Protein AF-A0A367K7J4-F1 (afdb_monomer_lite)

Structure (mmCIF, N/CA/C/O backbone):
data_AF-A0A367K7J4-F1
#
_entry.id   AF-A0A367K7J4-F1
#
loop_
_atom_site.group_PDB
_atom_site.id
_atom_site.type_symbol
_atom_site.label_atom_id
_atom_site.label_alt_id
_atom_site.label_comp_id
_atom_site.label_asym_id
_atom_site.label_entity_id
_atom_site.label_seq_id
_atom_site.pdbx_PDB_ins_code
_atom_site.Cartn_x
_atom_site.Cartn_y
_atom_site.Cartn_z
_atom_site.occupancy
_atom_site.B_iso_or_equiv
_atom_site.auth_seq_id
_atom_site.auth_comp_id
_atom_site.auth_asym_id
_atom_site.auth_atom_id
_atom_site.pdbx_PDB_model_num
ATOM 1 N N . MET A 1 1 ? 49.118 4.908 -62.119 1.00 36.94 1 MET A N 1
ATOM 2 C CA . MET A 1 1 ? 48.070 5.943 -62.230 1.00 36.94 1 MET A CA 1
ATOM 3 C C . MET A 1 1 ? 46.790 5.350 -61.683 1.00 36.94 1 MET A C 1
ATOM 5 O O . MET A 1 1 ? 46.306 4.351 -62.199 1.00 36.94 1 MET A O 1
ATOM 9 N N . SER A 1 2 ? 46.380 5.865 -60.534 1.00 34.12 2 SER A N 1
ATOM 10 C CA . SER A 1 2 ? 45.460 5.242 -59.591 1.00 34.12 2 SER A CA 1
ATOM 11 C C . SER A 1 2 ? 44.011 5.461 -60.018 1.00 34.12 2 SER A C 1
ATOM 13 O O . SER A 1 2 ? 43.521 6.583 -59.959 1.00 34.12 2 SER A O 1
ATOM 15 N N . ASN A 1 3 ? 43.322 4.391 -60.408 1.00 37.59 3 ASN A N 1
ATOM 16 C CA . ASN A 1 3 ? 41.864 4.362 -60.500 1.00 37.59 3 ASN A CA 1
ATOM 17 C C . ASN A 1 3 ? 41.322 3.863 -59.152 1.00 37.59 3 ASN A C 1
ATOM 19 O O . ASN A 1 3 ? 41.033 2.681 -58.980 1.00 37.59 3 ASN A O 1
ATOM 23 N N . LEU A 1 4 ? 41.251 4.758 -58.164 1.00 38.03 4 LEU A N 1
ATOM 24 C CA . LEU A 1 4 ? 40.477 4.520 -56.948 1.00 38.03 4 LEU A CA 1
ATOM 25 C C . LEU A 1 4 ? 39.071 5.042 -57.210 1.00 38.03 4 LEU A C 1
ATOM 27 O O . LEU A 1 4 ? 38.807 6.242 -57.172 1.00 38.03 4 LEU A O 1
ATOM 31 N N . GLY A 1 5 ? 38.194 4.102 -57.555 1.00 34.53 5 GLY A N 1
ATOM 32 C CA . GLY A 1 5 ? 36.774 4.346 -57.701 1.00 34.53 5 GLY A CA 1
ATOM 33 C C . GLY A 1 5 ? 36.205 4.961 -56.428 1.00 34.53 5 GLY A C 1
ATOM 34 O O . GLY A 1 5 ? 36.432 4.475 -55.321 1.00 34.53 5 GLY A O 1
ATOM 35 N N . PHE A 1 6 ? 35.439 6.027 -56.624 1.00 38.62 6 PHE A N 1
ATOM 36 C CA . PHE A 1 6 ? 34.494 6.556 -55.657 1.00 38.62 6 PHE A CA 1
ATOM 37 C C . PHE A 1 6 ? 33.610 5.416 -55.126 1.00 38.62 6 PHE A C 1
ATOM 39 O O . PHE A 1 6 ? 32.667 4.977 -55.791 1.00 38.62 6 PHE A O 1
ATOM 46 N N . LEU A 1 7 ? 33.893 4.936 -53.914 1.00 32.97 7 LEU A N 1
ATOM 47 C CA . LEU A 1 7 ? 32.965 4.104 -53.157 1.00 32.97 7 LEU A CA 1
ATOM 48 C C . LEU A 1 7 ? 31.845 4.996 -52.615 1.00 32.97 7 LEU A C 1
ATOM 50 O O . LEU A 1 7 ? 31.913 5.564 -51.533 1.00 32.97 7 LEU A O 1
ATOM 54 N N . LYS A 1 8 ? 30.845 5.161 -53.482 1.00 34.66 8 LYS A N 1
ATOM 55 C CA . LYS A 1 8 ? 29.407 5.057 -53.221 1.00 34.66 8 LYS A CA 1
ATOM 56 C C . LYS A 1 8 ? 28.940 5.159 -51.754 1.00 34.66 8 LYS A C 1
ATOM 58 O O . LYS A 1 8 ? 29.098 4.233 -50.972 1.00 34.66 8 LYS A O 1
ATOM 63 N N . PHE A 1 9 ? 28.182 6.237 -51.539 1.00 31.59 9 PHE A N 1
ATOM 64 C CA . PHE A 1 9 ? 27.058 6.426 -50.618 1.00 31.59 9 PHE A CA 1
ATOM 65 C C . PHE A 1 9 ? 27.326 6.265 -49.119 1.00 31.59 9 PHE A C 1
ATOM 67 O O . PHE A 1 9 ? 27.249 5.180 -48.552 1.00 31.59 9 PHE A O 1
ATOM 74 N N . CYS A 1 10 ? 27.422 7.418 -48.453 1.00 34.41 10 CYS A N 1
ATOM 75 C CA . CYS A 1 10 ? 26.857 7.615 -47.125 1.00 34.41 10 CYS A CA 1
ATOM 76 C C . CYS A 1 10 ? 25.374 7.204 -47.163 1.00 34.41 10 CYS A C 1
ATOM 78 O O . CYS A 1 10 ? 24.501 8.027 -47.436 1.00 34.41 10 CYS A O 1
ATOM 80 N N . THR A 1 11 ? 25.061 5.926 -46.945 1.00 41.03 11 THR A N 1
ATOM 81 C CA . THR A 1 11 ? 23.695 5.541 -46.598 1.00 41.03 11 THR A CA 1
ATOM 82 C C . THR A 1 11 ? 23.430 6.148 -45.235 1.00 41.03 11 THR A C 1
ATOM 84 O O . THR A 1 11 ? 23.960 5.667 -44.233 1.00 41.03 11 THR A O 1
ATOM 87 N N . THR A 1 12 ? 22.659 7.233 -45.196 1.00 51.12 12 THR A N 1
ATOM 88 C CA . THR A 1 12 ? 22.079 7.738 -43.954 1.00 51.12 12 THR A CA 1
ATOM 89 C C . THR A 1 12 ? 21.446 6.546 -43.233 1.00 51.12 12 THR A C 1
ATOM 91 O O . THR A 1 12 ? 20.571 5.908 -43.831 1.00 51.12 12 THR A O 1
ATOM 94 N N . PRO A 1 13 ? 21.902 6.170 -42.024 1.00 53.78 13 PRO A N 1
ATOM 95 C CA . PRO A 1 13 ? 21.276 5.107 -41.247 1.00 53.78 13 PRO A CA 1
ATOM 96 C C . PRO A 1 13 ? 19.755 5.265 -41.267 1.00 53.78 13 PRO A C 1
ATOM 98 O O . PRO A 1 13 ? 19.215 6.340 -41.009 1.00 53.78 13 PRO A O 1
ATOM 101 N N . ASN A 1 14 ? 19.062 4.204 -41.677 1.00 60.03 14 ASN A N 1
ATOM 102 C CA . ASN A 1 14 ? 17.621 4.236 -41.873 1.00 60.03 14 ASN A CA 1
ATOM 103 C C . ASN A 1 14 ? 16.917 4.122 -40.512 1.00 60.03 14 ASN A C 1
ATOM 105 O O . ASN A 1 14 ? 16.396 3.069 -40.153 1.00 60.03 14 ASN A O 1
ATOM 109 N N . TYR A 1 15 ? 16.918 5.222 -39.755 1.00 60.88 15 TYR A N 1
ATOM 110 C CA . TYR A 1 15 ? 16.337 5.341 -38.413 1.00 60.88 15 TYR A CA 1
ATOM 111 C C . TYR A 1 15 ? 14.806 5.156 -38.367 1.00 60.88 15 TYR A C 1
ATOM 113 O O . TYR A 1 15 ? 14.205 5.241 -37.299 1.00 60.88 15 TYR A O 1
ATOM 121 N N . SER A 1 16 ? 14.159 4.917 -39.513 1.00 59.56 16 SER A N 1
ATOM 122 C CA . SER A 1 16 ? 12.702 4.804 -39.642 1.00 59.56 16 SER A CA 1
ATOM 123 C C . SER A 1 16 ? 12.108 3.491 -39.121 1.00 59.56 16 SER A C 1
ATOM 125 O O . SER A 1 16 ? 10.883 3.392 -39.041 1.00 59.56 16 SER A O 1
ATOM 127 N N . LYS A 1 17 ? 12.937 2.495 -38.774 1.00 64.44 17 LYS A N 1
ATOM 128 C CA . LYS A 1 17 ? 12.455 1.176 -38.330 1.00 64.44 17 LYS A CA 1
ATOM 129 C C . LYS A 1 17 ? 11.981 1.179 -36.876 1.00 64.44 17 LYS A C 1
ATOM 131 O O . LYS A 1 17 ? 10.868 0.749 -36.603 1.00 64.44 17 LYS A O 1
ATOM 136 N N . HIS A 1 18 ? 12.753 1.758 -35.957 1.00 72.00 18 HIS A N 1
ATOM 137 C CA . HIS A 1 18 ? 12.340 1.826 -34.555 1.00 72.00 18 HIS A CA 1
ATOM 138 C C . HIS A 1 18 ? 11.236 2.880 -34.363 1.00 72.00 18 HIS A C 1
ATOM 140 O O . HIS A 1 18 ? 11.439 4.055 -34.658 1.00 72.00 18 HIS A O 1
ATOM 146 N N . SER A 1 19 ? 10.087 2.501 -33.792 1.00 69.94 19 SER A N 1
ATOM 147 C CA . SER A 1 19 ? 8.917 3.387 -33.613 1.00 69.94 19 SER A CA 1
ATOM 148 C C . SER A 1 19 ? 9.219 4.665 -32.813 1.00 69.94 19 SER A C 1
ATOM 150 O O . SER A 1 19 ? 8.922 5.770 -33.270 1.00 69.94 19 SER A O 1
ATOM 152 N N . PHE A 1 20 ? 9.881 4.520 -31.659 1.00 75.31 20 PHE A N 1
ATOM 153 C CA . PHE A 1 20 ? 10.394 5.635 -30.853 1.00 75.31 20 PHE A CA 1
ATOM 154 C C . PHE A 1 20 ? 11.327 6.557 -31.656 1.00 75.31 20 PHE A C 1
ATOM 156 O O . PHE A 1 20 ? 11.058 7.753 -31.754 1.00 75.31 20 PHE A O 1
ATOM 163 N N . LEU A 1 21 ? 12.384 6.018 -32.285 1.00 73.25 21 LEU A N 1
ATOM 164 C CA . LEU A 1 21 ? 13.334 6.835 -33.054 1.00 73.25 21 LEU A CA 1
ATOM 165 C C . LEU A 1 21 ? 12.664 7.501 -34.257 1.00 73.25 21 LEU A C 1
ATOM 167 O O . LEU A 1 21 ? 12.906 8.676 -34.495 1.00 73.25 21 LEU A O 1
ATOM 171 N N . LYS A 1 22 ? 11.756 6.817 -34.956 1.00 73.12 22 LYS A N 1
ATOM 172 C CA . LYS A 1 22 ? 10.949 7.386 -36.041 1.00 73.12 22 LYS A CA 1
ATOM 173 C C . LYS A 1 22 ? 10.135 8.590 -35.566 1.00 73.12 22 LYS A C 1
ATOM 175 O O . LYS A 1 22 ? 10.146 9.618 -36.236 1.00 73.12 22 LYS A O 1
ATOM 180 N N . SER A 1 23 ? 9.464 8.482 -34.414 1.00 68.94 23 SER A N 1
ATOM 181 C CA . SER A 1 23 ? 8.683 9.585 -33.840 1.00 68.94 23 SER A CA 1
ATOM 182 C C . SER A 1 23 ? 9.548 10.766 -33.394 1.00 68.94 23 SER A C 1
ATOM 184 O O . SER A 1 23 ? 9.047 11.893 -33.368 1.00 68.94 23 SER A O 1
ATOM 186 N N . VAL A 1 24 ? 10.792 10.521 -32.980 1.00 67.50 24 VAL A N 1
ATOM 187 C CA . VAL A 1 24 ? 11.742 11.578 -32.612 1.00 67.50 24 VAL A CA 1
ATOM 188 C C . VAL A 1 24 ? 12.294 12.235 -33.880 1.00 67.50 24 VAL A C 1
ATOM 190 O O . VAL A 1 24 ? 12.199 13.447 -34.031 1.00 67.50 24 VAL A O 1
ATOM 193 N N . VAL A 1 25 ? 12.777 11.436 -34.835 1.00 65.06 25 VAL A N 1
ATOM 194 C CA . VAL A 1 25 ? 13.371 11.873 -36.110 1.00 65.06 25 VAL A CA 1
ATOM 195 C C . VAL A 1 25 ? 12.383 12.666 -36.965 1.00 65.06 25 VAL A C 1
ATOM 197 O O . VAL A 1 25 ? 12.771 13.681 -37.531 1.00 65.06 25 VAL A O 1
ATOM 200 N N . SER A 1 26 ? 11.103 12.278 -37.025 1.00 61.12 26 SER A N 1
ATOM 201 C CA . SER A 1 26 ? 10.086 13.003 -37.806 1.00 61.12 26 SER A CA 1
ATOM 202 C C . SER A 1 26 ? 9.812 14.425 -37.308 1.00 61.12 26 SER A C 1
ATOM 204 O O . SER A 1 26 ? 9.167 15.201 -38.007 1.00 61.12 26 SER A O 1
ATOM 206 N N . LYS A 1 27 ? 10.231 14.747 -36.081 1.00 60.44 27 LYS A N 1
ATOM 207 C CA . LYS A 1 27 ? 10.043 16.059 -35.454 1.00 60.44 27 LYS A CA 1
ATOM 208 C C . LYS A 1 27 ? 11.315 16.914 -35.491 1.00 60.44 27 LYS A C 1
ATOM 210 O O . LYS A 1 27 ? 11.251 18.086 -35.139 1.00 60.44 27 LYS A O 1
ATOM 215 N N . VAL A 1 28 ? 12.442 16.354 -35.943 1.00 54.56 28 VAL A N 1
ATOM 216 C CA . VAL A 1 28 ? 13.686 17.096 -36.171 1.00 54.56 28 VAL A CA 1
ATOM 217 C C . VAL A 1 28 ? 13.676 17.622 -37.614 1.00 54.56 28 VAL A C 1
ATOM 219 O O . VAL A 1 28 ? 13.610 16.817 -38.546 1.00 54.56 28 VAL A O 1
ATOM 222 N N . PRO A 1 29 ? 13.738 18.947 -37.842 1.00 46.75 29 PRO A N 1
ATOM 223 C CA . PRO A 1 29 ? 13.836 19.492 -39.188 1.00 46.75 29 PRO A CA 1
ATOM 224 C C . PRO A 1 29 ? 15.231 19.189 -39.750 1.00 46.75 29 PRO A C 1
ATOM 226 O O . PRO A 1 29 ? 16.221 19.762 -39.307 1.00 46.75 29 PRO A O 1
ATOM 229 N N . PHE A 1 30 ? 15.334 18.265 -40.708 1.00 46.47 30 PHE A N 1
ATOM 230 C CA . PHE A 1 30 ? 16.584 18.024 -41.432 1.00 46.47 30 PHE A CA 1
ATOM 231 C C . PHE A 1 30 ? 16.759 19.078 -42.531 1.00 46.47 30 PHE A C 1
ATOM 233 O O . PHE A 1 30 ? 16.062 19.036 -43.544 1.00 46.47 30 PHE A O 1
ATOM 240 N N . ALA A 1 31 ? 17.726 19.979 -42.358 1.00 38.81 31 ALA A N 1
ATOM 241 C CA . ALA A 1 31 ? 18.327 20.732 -43.451 1.00 38.81 31 ALA A CA 1
ATOM 242 C C . ALA A 1 31 ? 19.845 20.847 -43.221 1.00 38.81 31 ALA A C 1
ATOM 244 O O . ALA A 1 31 ? 20.283 21.388 -42.215 1.00 38.81 31 ALA A O 1
ATOM 245 N N . ASP A 1 32 ? 20.592 20.334 -44.198 1.00 42.78 32 ASP A N 1
ATOM 246 C CA . ASP A 1 32 ? 22.046 20.390 -44.404 1.00 42.78 32 ASP A CA 1
ATOM 247 C C . ASP A 1 32 ? 22.979 19.389 -43.688 1.00 42.78 32 ASP A C 1
ATOM 249 O O . ASP A 1 32 ? 22.709 18.827 -42.626 1.00 42.78 32 ASP A O 1
ATOM 253 N N . ALA A 1 33 ? 24.090 19.127 -44.383 1.00 41.97 33 ALA A N 1
ATOM 254 C CA . ALA A 1 33 ? 25.130 18.166 -44.040 1.00 41.97 33 ALA A CA 1
ATOM 255 C C . ALA A 1 33 ? 26.178 18.715 -43.049 1.00 41.97 33 ALA A C 1
ATOM 257 O O . ALA A 1 33 ? 26.989 17.932 -42.555 1.00 41.97 33 ALA A O 1
ATOM 258 N N . ASP A 1 34 ? 26.126 20.006 -42.702 1.00 45.88 34 ASP A N 1
ATOM 259 C CA . ASP A 1 34 ? 27.031 20.653 -41.741 1.00 45.88 34 ASP A CA 1
ATOM 260 C C . ASP A 1 34 ? 26.503 20.555 -40.292 1.00 45.88 34 ASP A C 1
ATOM 262 O O . ASP A 1 34 ? 27.218 20.793 -39.316 1.00 45.88 34 ASP A O 1
ATOM 266 N N . SER A 1 35 ? 25.262 20.093 -40.117 1.00 50.31 35 SER A N 1
ATOM 267 C CA . SER A 1 35 ? 24.549 20.062 -38.833 1.00 50.31 35 SER A CA 1
ATOM 268 C C . SER A 1 35 ? 24.845 18.853 -37.917 1.00 50.31 35 SER A C 1
ATOM 270 O O . SER A 1 35 ? 24.242 18.722 -36.844 1.00 50.31 35 SER A O 1
ATOM 272 N N . GLN A 1 36 ? 25.813 17.983 -38.251 1.00 49.28 36 GLN A N 1
ATOM 273 C CA . GLN A 1 36 ? 26.213 16.846 -37.390 1.00 49.28 36 GLN A CA 1
ATOM 274 C C . GLN A 1 36 ? 26.737 17.267 -36.001 1.00 49.28 36 GLN A C 1
ATOM 276 O O . GLN A 1 36 ? 26.818 16.434 -35.098 1.00 49.28 36 GLN A O 1
ATOM 281 N N . GLN A 1 37 ? 27.029 18.550 -35.780 1.00 50.16 37 GLN A N 1
ATOM 282 C CA . GLN A 1 37 ? 27.492 19.045 -34.485 1.00 50.16 37 GLN A CA 1
ATOM 283 C C . GLN A 1 37 ? 26.346 19.341 -33.488 1.00 50.16 37 GLN A C 1
ATOM 285 O O . GLN A 1 37 ? 26.595 19.350 -32.283 1.00 50.16 37 GLN A O 1
ATOM 290 N N . ASN A 1 38 ? 25.093 19.541 -33.938 1.00 53.50 38 ASN A N 1
ATOM 291 C CA . ASN A 1 38 ? 24.012 20.079 -33.083 1.00 53.50 38 ASN A CA 1
ATOM 292 C C . ASN A 1 38 ? 22.752 19.194 -32.955 1.00 53.50 38 ASN A C 1
ATOM 294 O O . ASN A 1 38 ? 21.780 19.571 -32.297 1.00 53.50 38 ASN A O 1
ATOM 298 N N . TRP A 1 39 ? 22.768 17.982 -33.520 1.00 51.25 39 TRP A N 1
ATOM 299 C CA . TRP A 1 39 ? 21.632 17.052 -33.438 1.00 51.25 39 TRP A CA 1
ATOM 300 C C . TRP A 1 39 ? 21.282 16.657 -31.996 1.00 51.25 39 TRP A C 1
ATOM 302 O O . TRP A 1 39 ? 20.119 16.410 -31.702 1.00 51.25 39 TRP A O 1
ATOM 312 N N . LYS A 1 40 ? 22.264 16.646 -31.080 1.00 49.94 40 LYS A N 1
ATOM 313 C CA . LYS A 1 40 ? 22.063 16.340 -29.652 1.00 49.94 40 LYS A CA 1
ATOM 314 C C . LYS A 1 40 ? 21.199 17.382 -28.940 1.00 49.94 40 LYS A C 1
ATOM 316 O O . LYS A 1 40 ? 20.364 17.008 -28.120 1.00 49.94 40 LYS A O 1
ATOM 321 N N . SER A 1 41 ? 21.395 18.665 -29.245 1.00 55.69 41 SER A N 1
ATOM 322 C CA . SER A 1 41 ? 20.599 19.762 -28.679 1.00 55.69 41 SER A CA 1
ATOM 323 C C . SER A 1 41 ? 19.187 19.741 -29.261 1.00 55.69 41 SER A C 1
ATOM 325 O O . SER A 1 41 ? 18.219 19.757 -28.511 1.00 55.69 41 SER A O 1
ATOM 327 N N . ALA A 1 42 ? 19.071 19.555 -30.582 1.00 52.91 42 ALA A N 1
ATOM 328 C CA . ALA A 1 42 ? 17.783 19.428 -31.258 1.00 52.91 42 ALA A CA 1
ATOM 329 C C . ALA A 1 42 ? 16.966 18.225 -30.749 1.00 52.91 42 ALA A C 1
ATOM 331 O O . ALA A 1 42 ? 15.770 18.355 -30.504 1.00 52.91 42 ALA A O 1
ATOM 332 N N . LEU A 1 43 ? 17.594 17.064 -30.515 1.00 54.81 43 LEU A N 1
ATOM 333 C CA . LEU A 1 43 ? 16.914 15.888 -29.958 1.00 54.81 43 LEU A CA 1
ATOM 334 C C . LEU A 1 43 ? 16.364 16.149 -28.551 1.00 54.81 43 LEU A C 1
ATOM 336 O O . LEU A 1 43 ? 15.277 15.683 -28.214 1.00 54.81 43 LEU A O 1
ATOM 340 N N . LYS A 1 44 ? 17.118 16.894 -27.736 1.00 56.28 44 LYS A N 1
ATOM 341 C CA . LYS A 1 44 ? 16.763 17.211 -26.351 1.00 56.28 44 LYS A CA 1
ATOM 342 C C . LYS A 1 44 ? 15.515 18.097 -26.265 1.00 56.28 44 LYS A C 1
ATOM 344 O O . LYS A 1 44 ? 14.702 17.877 -25.374 1.00 56.28 44 LYS A O 1
ATOM 349 N N . ASP A 1 45 ? 15.334 18.998 -27.230 1.00 57.50 45 ASP A N 1
ATOM 350 C CA . ASP A 1 45 ? 14.159 19.877 -27.337 1.00 57.50 45 ASP A CA 1
ATOM 351 C C . ASP A 1 45 ? 12.956 19.198 -28.031 1.00 57.50 45 ASP A C 1
ATOM 353 O O . ASP A 1 45 ? 11.827 19.680 -27.952 1.00 57.50 45 ASP A O 1
ATOM 357 N N . THR A 1 46 ? 13.171 18.048 -28.683 1.00 58.41 46 THR A N 1
ATOM 358 C CA . THR A 1 46 ? 12.171 17.369 -29.531 1.00 58.41 46 THR A CA 1
ATOM 359 C C . THR A 1 46 ? 11.454 16.197 -28.841 1.00 58.41 46 THR A C 1
ATOM 361 O O . THR A 1 46 ? 10.367 15.785 -29.268 1.00 58.41 46 THR A O 1
ATOM 364 N N . ILE A 1 47 ? 12.022 15.634 -27.767 1.00 62.81 47 ILE A N 1
ATOM 365 C CA . ILE A 1 47 ? 11.391 14.528 -27.031 1.00 62.81 47 ILE A CA 1
ATOM 366 C C . ILE A 1 47 ? 10.227 15.068 -26.209 1.00 62.81 47 ILE A C 1
ATOM 368 O O . ILE A 1 47 ? 10.363 15.492 -25.063 1.00 62.81 47 ILE A O 1
ATOM 372 N N . VAL A 1 48 ? 9.044 15.013 -26.809 1.00 68.12 48 VAL A N 1
ATOM 373 C CA . VAL A 1 48 ? 7.807 15.319 -26.101 1.00 68.12 48 VAL A CA 1
ATOM 374 C C . VAL A 1 48 ? 7.427 14.155 -25.174 1.00 68.12 48 VAL A C 1
ATOM 376 O O . VAL A 1 48 ? 7.575 12.987 -25.563 1.00 68.12 48 VAL A O 1
ATOM 379 N N . PRO A 1 49 ? 6.872 14.440 -23.982 1.00 69.12 49 PRO A N 1
ATOM 380 C CA . PRO A 1 49 ? 6.413 13.433 -23.018 1.00 69.12 49 PRO A CA 1
ATOM 381 C C . PRO A 1 49 ? 5.490 12.346 -23.596 1.00 69.12 49 PRO A C 1
ATOM 383 O O . PRO A 1 49 ? 5.459 11.220 -23.099 1.00 69.12 49 PRO A O 1
ATOM 386 N N . SER A 1 50 ? 4.754 12.666 -24.663 1.00 75.75 50 SER A N 1
ATOM 387 C CA . SER A 1 50 ? 3.793 11.793 -25.348 1.00 75.75 50 SER A CA 1
ATOM 388 C C . SER A 1 50 ? 4.405 10.848 -26.392 1.00 75.75 50 SER A C 1
ATOM 390 O O . SER A 1 50 ? 3.672 10.177 -27.115 1.00 75.75 50 SER A O 1
ATOM 392 N N . THR A 1 51 ? 5.733 10.775 -26.506 1.00 83.50 51 THR A N 1
ATOM 393 C CA . THR A 1 51 ? 6.386 9.860 -27.455 1.00 83.50 51 THR A CA 1
ATOM 394 C C . THR A 1 51 ? 6.173 8.405 -27.033 1.00 83.50 51 THR A C 1
ATOM 396 O O . THR A 1 51 ? 6.477 8.043 -25.898 1.00 83.50 51 THR A O 1
ATOM 399 N N . VAL A 1 52 ? 5.671 7.567 -27.944 1.00 87.44 52 VAL A N 1
ATOM 400 C CA . VAL A 1 52 ? 5.419 6.139 -27.695 1.00 87.44 52 VAL A CA 1
ATOM 401 C C . VAL A 1 52 ? 6.724 5.337 -27.741 1.00 87.44 52 VAL A C 1
ATOM 403 O O . VAL A 1 52 ? 7.567 5.550 -28.613 1.00 87.44 52 VAL A O 1
ATOM 406 N N . VAL A 1 53 ? 6.872 4.395 -26.811 1.00 89.75 53 VAL A N 1
ATOM 407 C CA . VAL A 1 53 ? 7.999 3.464 -26.685 1.00 89.75 53 VAL A CA 1
ATOM 408 C C . VAL A 1 53 ? 7.468 2.031 -26.643 1.00 89.75 53 VAL A C 1
ATOM 410 O O . VAL A 1 53 ? 6.520 1.732 -25.914 1.00 89.75 53 VAL A O 1
ATOM 413 N N . GLN A 1 54 ? 8.100 1.148 -27.417 1.00 92.44 54 GLN A N 1
ATOM 414 C CA . GLN A 1 54 ? 7.808 -0.285 -27.482 1.00 92.44 54 GLN A CA 1
ATOM 415 C C . GLN A 1 54 ? 8.922 -1.078 -26.785 1.00 92.44 54 GLN A C 1
ATOM 417 O O . GLN A 1 54 ? 10.104 -0.864 -27.061 1.00 92.44 54 GLN A O 1
ATOM 422 N N . LEU A 1 55 ? 8.541 -1.969 -25.869 1.00 95.06 55 LEU A N 1
ATOM 423 C CA . LEU A 1 55 ? 9.432 -2.751 -25.005 1.00 95.06 55 LEU A CA 1
ATOM 424 C C . LEU A 1 55 ? 9.140 -4.245 -25.142 1.00 95.06 55 LEU A C 1
ATOM 426 O O . LEU A 1 55 ? 7.976 -4.640 -25.099 1.00 95.06 55 LEU A O 1
ATOM 430 N N . ASP A 1 56 ? 10.176 -5.062 -25.266 1.00 95.38 56 ASP A N 1
ATOM 431 C CA . ASP A 1 56 ? 10.072 -6.517 -25.142 1.00 95.38 56 ASP A CA 1
ATOM 432 C C . ASP A 1 56 ? 10.822 -6.929 -23.875 1.00 95.38 56 ASP A C 1
ATOM 434 O O . ASP A 1 56 ? 12.047 -6.813 -23.804 1.00 95.38 56 ASP A O 1
ATOM 438 N N . VAL A 1 57 ? 10.077 -7.336 -22.851 1.00 97.44 57 VAL A N 1
ATOM 439 C CA . VAL A 1 57 ? 10.605 -7.704 -21.540 1.00 97.44 57 VAL A CA 1
ATOM 440 C C 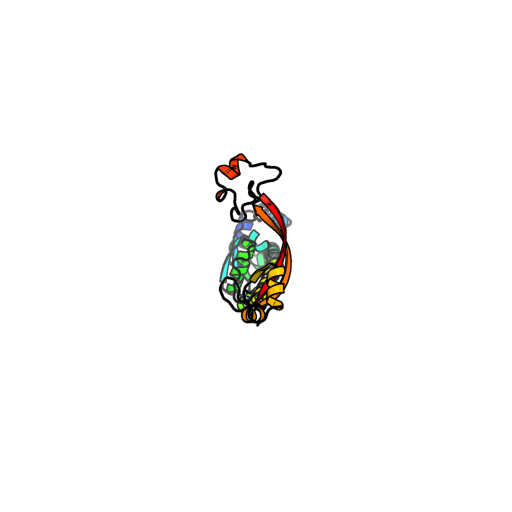. VAL A 1 57 ? 10.475 -9.213 -21.378 1.00 97.44 57 VAL A C 1
ATOM 442 O O . VAL A 1 57 ? 9.389 -9.719 -21.111 1.00 97.44 57 VAL A O 1
ATOM 445 N N . GLY A 1 58 ? 11.563 -9.944 -21.616 1.00 95.19 58 GLY A N 1
ATOM 446 C CA . GLY A 1 58 ? 11.577 -11.409 -21.517 1.00 95.19 58 GLY A CA 1
ATOM 447 C C . GLY A 1 58 ? 10.562 -12.121 -22.420 1.00 95.19 58 GLY A C 1
ATOM 448 O O . GLY A 1 58 ? 10.072 -13.183 -22.050 1.00 95.19 58 GLY A O 1
ATOM 449 N N . GLY A 1 59 ? 10.209 -11.541 -23.572 1.00 93.31 59 GLY A N 1
ATOM 450 C CA . GLY A 1 59 ? 9.184 -12.049 -24.488 1.00 93.31 59 GLY A CA 1
ATOM 451 C C . GLY A 1 59 ? 7.812 -11.383 -24.332 1.00 93.31 59 GLY A C 1
ATOM 452 O O . GLY A 1 59 ? 6.942 -11.574 -25.186 1.00 93.31 59 GLY A O 1
ATOM 453 N N . TYR A 1 60 ? 7.601 -10.578 -23.284 1.00 97.19 60 TYR A N 1
ATOM 454 C CA . TYR A 1 60 ? 6.359 -9.838 -23.065 1.00 97.19 60 TYR A CA 1
ATOM 455 C C . TYR A 1 60 ? 6.438 -8.453 -23.697 1.00 97.19 60 TYR A C 1
ATOM 457 O O . TYR A 1 60 ? 7.322 -7.647 -23.403 1.00 97.19 60 TYR A O 1
ATOM 465 N N . ARG A 1 61 ? 5.473 -8.155 -24.564 1.00 96.06 61 ARG A N 1
ATOM 466 C CA . ARG A 1 61 ? 5.439 -6.920 -25.347 1.00 96.06 61 ARG A CA 1
ATOM 467 C C . ARG A 1 61 ? 4.620 -5.843 -24.653 1.00 96.06 61 ARG A C 1
ATOM 469 O O . ARG A 1 61 ? 3.411 -5.983 -24.497 1.00 96.06 61 ARG A O 1
ATOM 476 N N . TYR A 1 62 ? 5.264 -4.725 -24.336 1.00 96.62 62 TYR A N 1
ATOM 477 C CA . TYR A 1 62 ? 4.632 -3.549 -23.748 1.00 96.62 62 TYR A CA 1
ATOM 478 C C . TYR A 1 62 ? 4.732 -2.344 -24.672 1.00 96.62 62 TYR A C 1
ATOM 480 O O . TYR A 1 62 ? 5.728 -2.125 -25.357 1.00 96.62 62 TYR A O 1
ATOM 488 N N . THR A 1 63 ? 3.688 -1.522 -24.660 1.00 94.62 63 THR A N 1
ATOM 489 C CA . THR A 1 63 ? 3.694 -0.198 -25.284 1.00 94.62 63 THR A CA 1
ATOM 490 C C . THR A 1 63 ? 3.354 0.831 -24.217 1.00 94.62 63 THR A C 1
ATOM 492 O O . THR A 1 63 ? 2.392 0.670 -23.465 1.00 94.62 63 THR A O 1
ATOM 495 N N . THR A 1 64 ? 4.168 1.874 -24.112 1.00 94.25 64 THR A N 1
ATOM 496 C CA . THR A 1 64 ? 3.986 2.939 -23.123 1.00 94.25 64 THR A CA 1
ATOM 497 C C . THR A 1 64 ? 4.553 4.257 -23.641 1.00 94.25 64 THR A C 1
ATOM 499 O O . THR A 1 64 ? 4.954 4.353 -24.799 1.00 94.25 64 THR A O 1
ATOM 502 N N . LEU A 1 65 ? 4.564 5.290 -22.806 1.00 91.25 65 LEU A N 1
ATOM 503 C CA . LEU A 1 65 ? 5.071 6.611 -23.145 1.00 91.25 65 LEU A CA 1
ATOM 504 C C . LEU A 1 65 ? 6.464 6.834 -22.555 1.00 91.25 65 LEU A C 1
ATOM 506 O O . LEU A 1 65 ? 6.804 6.323 -21.488 1.00 91.25 65 LEU A O 1
ATOM 510 N N . TYR A 1 66 ? 7.262 7.648 -23.242 1.00 89.94 66 TYR A N 1
ATOM 511 C CA . TYR A 1 66 ? 8.602 8.034 -22.810 1.00 89.94 66 TYR A CA 1
ATOM 512 C C . TYR A 1 66 ? 8.589 8.604 -21.388 1.00 89.94 66 TYR A C 1
ATOM 514 O O . TYR A 1 66 ? 9.396 8.191 -20.557 1.00 89.94 66 TYR A O 1
ATOM 522 N N . HIS A 1 67 ? 7.638 9.498 -21.083 1.00 89.25 67 HIS A N 1
ATOM 523 C CA . HIS A 1 67 ? 7.562 10.127 -19.762 1.00 89.25 67 HIS A CA 1
ATOM 524 C C . HIS A 1 67 ? 7.278 9.130 -18.627 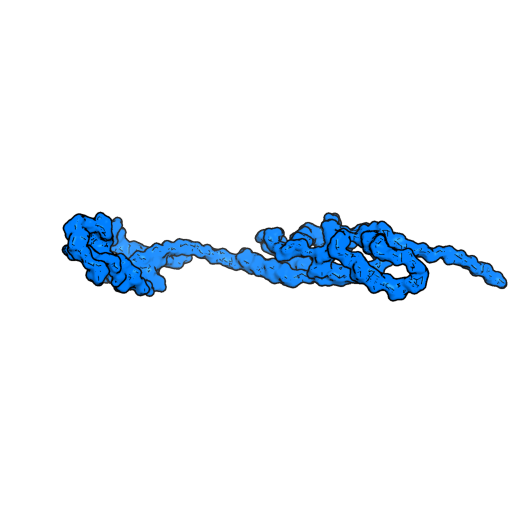1.00 89.25 67 HIS A C 1
ATOM 526 O O . HIS A 1 67 ? 7.738 9.336 -17.511 1.00 89.25 67 HIS A O 1
ATOM 532 N N . THR A 1 68 ? 6.553 8.044 -18.909 1.00 92.94 68 THR A N 1
ATOM 533 C CA . THR A 1 68 ? 6.285 6.978 -17.936 1.00 92.94 68 THR A CA 1
ATOM 534 C C . THR A 1 68 ? 7.577 6.243 -17.582 1.00 92.94 68 THR A C 1
ATOM 536 O O . THR A 1 68 ? 7.842 5.952 -16.421 1.00 92.94 68 THR A O 1
ATOM 539 N N . LEU A 1 69 ? 8.426 5.970 -18.577 1.00 94.25 69 LEU A N 1
ATOM 540 C CA . LEU A 1 69 ? 9.657 5.208 -18.371 1.00 94.25 69 LEU A CA 1
ATOM 541 C C . LEU A 1 69 ? 10.753 6.006 -17.666 1.00 94.25 69 LEU A C 1
ATOM 543 O O . LEU A 1 69 ? 11.465 5.442 -16.840 1.00 94.25 69 LEU A O 1
ATOM 547 N N . ILE A 1 70 ? 10.886 7.307 -17.932 1.00 91.88 70 ILE A N 1
ATOM 548 C CA . ILE A 1 70 ? 11.939 8.138 -17.313 1.00 91.88 70 ILE A CA 1
ATOM 549 C C . ILE A 1 70 ? 11.788 8.321 -15.795 1.00 91.88 70 ILE A C 1
ATOM 551 O O . ILE A 1 70 ? 12.733 8.770 -15.152 1.00 91.88 70 ILE A O 1
ATOM 555 N N . VAL A 1 71 ? 10.644 7.948 -15.210 1.00 90.69 71 VAL A N 1
ATOM 556 C CA . VAL A 1 71 ? 10.472 7.864 -13.749 1.00 90.69 71 VAL A CA 1
ATOM 557 C C . VAL A 1 71 ? 11.435 6.826 -13.148 1.00 90.69 71 VAL A C 1
ATOM 559 O O . VAL A 1 71 ? 11.950 7.003 -12.044 1.00 90.69 71 VAL A O 1
ATOM 562 N N . SER A 1 72 ? 11.745 5.762 -13.894 1.00 95.62 72 SER A N 1
ATOM 563 C CA . SER A 1 72 ? 12.762 4.773 -13.538 1.00 95.62 72 SER A CA 1
ATOM 564 C C . SER A 1 72 ? 14.160 5.257 -13.937 1.00 95.62 72 SER A C 1
ATOM 566 O O . SER A 1 72 ? 14.444 5.523 -15.107 1.00 95.62 72 SER A O 1
ATOM 568 N N . ARG A 1 73 ? 15.100 5.257 -12.979 1.00 93.44 73 ARG A N 1
ATOM 569 C CA . ARG A 1 73 ? 16.512 5.601 -13.248 1.00 93.44 73 ARG A CA 1
ATOM 570 C C . ARG A 1 73 ? 17.198 4.627 -14.206 1.00 93.44 73 ARG A C 1
ATOM 572 O O . ARG A 1 73 ? 18.171 5.001 -14.864 1.00 93.44 73 ARG A O 1
ATOM 579 N N . TYR A 1 74 ? 16.738 3.378 -14.271 1.00 96.50 74 TYR A N 1
ATOM 580 C CA . TYR A 1 74 ? 17.228 2.415 -15.254 1.00 96.50 74 TYR A CA 1
ATOM 581 C C . TYR A 1 74 ? 16.856 2.864 -16.670 1.00 96.50 74 TYR A C 1
ATOM 583 O O . TYR A 1 74 ? 17.745 3.057 -17.504 1.00 96.50 74 TYR A O 1
ATOM 591 N N . PHE A 1 75 ? 15.567 3.097 -16.927 1.00 95.25 75 PHE A N 1
ATOM 592 C CA . PHE A 1 75 ? 15.111 3.484 -18.258 1.00 95.25 75 PHE A CA 1
ATOM 593 C C . PHE A 1 75 ? 15.565 4.882 -18.651 1.00 95.25 75 PHE A C 1
ATOM 595 O O . PHE A 1 75 ? 15.923 5.073 -19.806 1.00 95.25 75 PHE A O 1
ATOM 602 N N . GLU A 1 76 ? 15.655 5.830 -17.718 1.00 92.19 76 GLU A N 1
ATOM 603 C CA . GLU A 1 76 ? 16.256 7.144 -17.974 1.00 92.19 76 GLU A CA 1
ATOM 604 C C . GLU A 1 76 ? 17.663 6.997 -18.587 1.00 92.19 76 GLU A C 1
ATOM 606 O O . GLU A 1 76 ? 17.971 7.593 -19.621 1.00 92.19 76 GLU A O 1
ATOM 611 N N . LYS A 1 77 ? 18.511 6.140 -18.002 1.00 92.31 77 LYS A N 1
ATOM 612 C CA . LYS A 1 77 ? 19.868 5.878 -18.509 1.00 92.31 77 LYS A CA 1
ATOM 613 C C . LYS A 1 77 ? 19.864 5.141 -19.845 1.00 92.31 77 LYS A C 1
ATOM 615 O O . LYS A 1 77 ? 20.668 5.471 -20.718 1.00 92.31 77 LYS A O 1
ATOM 620 N N . VAL A 1 78 ? 19.003 4.134 -19.999 1.00 90.69 78 VAL A N 1
ATOM 621 C CA . VAL A 1 78 ? 18.903 3.351 -21.240 1.00 90.69 78 VAL A CA 1
ATOM 622 C C . VAL A 1 78 ? 18.439 4.238 -22.389 1.00 90.69 78 VAL A C 1
ATOM 624 O O . VAL A 1 78 ? 19.116 4.306 -23.410 1.00 90.69 78 VAL A O 1
ATOM 627 N N . LEU A 1 79 ? 17.346 4.975 -22.202 1.00 88.88 79 LEU A N 1
ATOM 628 C CA . LEU A 1 79 ? 16.780 5.862 -23.212 1.00 88.88 79 LEU A CA 1
ATOM 629 C C . LEU A 1 79 ? 17.754 6.982 -23.574 1.00 88.88 79 LEU A C 1
ATOM 631 O O . LEU A 1 79 ? 17.951 7.249 -24.756 1.00 88.88 79 LEU A O 1
ATOM 635 N N . LYS A 1 80 ? 18.453 7.571 -22.595 1.00 86.44 80 LYS A N 1
ATOM 636 C CA . LYS A 1 80 ? 19.515 8.546 -22.874 1.00 86.44 80 LYS A CA 1
ATOM 637 C C . LYS A 1 80 ? 20.604 7.964 -23.778 1.00 86.44 80 LYS A C 1
ATOM 639 O O . LYS A 1 80 ? 21.020 8.620 -24.725 1.00 86.44 80 LYS A O 1
ATOM 644 N N . ARG A 1 81 ? 21.033 6.721 -23.539 1.00 85.00 81 ARG A N 1
ATOM 645 C CA . ARG A 1 81 ? 22.039 6.055 -24.381 1.00 85.00 81 ARG A CA 1
ATOM 646 C C . ARG A 1 81 ? 21.516 5.751 -25.786 1.00 85.00 81 ARG A C 1
ATOM 648 O O . ARG A 1 81 ? 22.261 5.925 -26.745 1.00 85.00 81 ARG A O 1
ATOM 655 N N . VAL A 1 82 ? 20.254 5.331 -25.900 1.00 82.81 82 VAL A N 1
ATOM 656 C CA . VAL A 1 82 ? 19.580 5.115 -27.192 1.00 82.81 82 VAL A CA 1
ATOM 657 C C . VAL A 1 82 ? 19.578 6.399 -28.014 1.00 82.81 82 VAL A C 1
ATOM 659 O O . VAL A 1 82 ? 19.876 6.377 -29.203 1.00 82.81 82 VAL A O 1
ATOM 662 N N . LEU A 1 83 ? 19.306 7.525 -27.361 1.00 79.00 83 LEU A N 1
ATOM 663 C CA . LEU A 1 83 ? 19.325 8.840 -27.986 1.00 79.00 83 LEU A CA 1
ATOM 664 C C . LEU A 1 83 ? 20.744 9.304 -28.325 1.00 79.00 83 LEU A C 1
ATOM 666 O O . LEU A 1 83 ? 20.931 9.947 -29.343 1.00 79.00 83 LEU A O 1
ATOM 670 N N . GLU A 1 84 ? 21.753 8.980 -27.516 1.00 79.75 84 GLU A N 1
ATOM 671 C CA . GLU A 1 84 ? 23.150 9.356 -27.777 1.00 79.75 84 GLU A CA 1
ATOM 672 C C . GLU A 1 84 ? 23.823 8.539 -28.891 1.00 79.75 84 GLU A C 1
ATOM 674 O O . GLU A 1 84 ? 24.797 9.024 -29.471 1.00 79.75 84 GLU A O 1
ATOM 679 N N . ARG A 1 85 ? 23.350 7.315 -29.163 1.00 77.69 85 ARG A N 1
ATOM 680 C CA . ARG A 1 85 ? 23.917 6.387 -30.163 1.00 77.69 85 ARG A CA 1
ATOM 681 C C . ARG A 1 85 ? 22.830 5.615 -30.929 1.00 77.69 85 ARG A C 1
ATOM 683 O O . ARG A 1 85 ? 22.770 4.385 -30.837 1.00 77.69 85 ARG A O 1
ATOM 690 N N . PRO A 1 86 ? 21.942 6.301 -31.665 1.00 70.44 86 PRO A N 1
ATOM 691 C CA . PRO A 1 86 ? 20.779 5.683 -32.305 1.00 70.44 86 PRO A CA 1
ATOM 692 C C . PRO A 1 86 ? 21.142 4.571 -33.301 1.00 70.44 86 PRO A C 1
ATOM 694 O O . PRO A 1 86 ? 20.353 3.651 -33.503 1.00 70.44 86 PRO A O 1
ATOM 697 N N . GLU A 1 87 ? 22.339 4.600 -33.887 1.00 74.12 87 GLU A N 1
ATOM 698 C CA . GLU A 1 87 ? 22.855 3.594 -34.817 1.00 74.12 87 GLU A CA 1
ATOM 699 C C . GLU A 1 87 ? 22.891 2.171 -34.238 1.00 74.12 87 GLU A C 1
ATOM 701 O O . GLU A 1 87 ? 22.699 1.207 -34.978 1.00 74.12 87 GLU A O 1
ATOM 706 N N . VAL A 1 88 ? 23.062 2.027 -32.919 1.00 74.12 88 VAL A N 1
ATOM 707 C CA . VAL A 1 88 ? 23.098 0.717 -32.242 1.00 74.12 88 VAL A CA 1
ATOM 708 C C . VAL A 1 88 ? 21.703 0.079 -32.178 1.00 74.12 88 VAL A C 1
ATOM 710 O O . VAL A 1 88 ? 21.584 -1.144 -32.155 1.00 74.12 88 VAL A O 1
ATOM 713 N N . TRP A 1 89 ? 20.643 0.892 -32.203 1.00 72.19 89 TRP A N 1
ATOM 714 C CA . TRP A 1 89 ? 19.248 0.448 -32.070 1.00 72.19 89 TRP A CA 1
ATOM 715 C C . TRP A 1 89 ? 18.408 0.677 -33.329 1.00 72.19 89 TRP A C 1
ATOM 717 O O . TRP A 1 89 ? 17.233 0.324 -33.354 1.00 72.19 89 TRP A O 1
ATOM 727 N N . ALA A 1 90 ? 18.998 1.222 -34.396 1.00 63.84 90 ALA A N 1
ATOM 728 C CA . ALA A 1 90 ? 18.282 1.637 -35.601 1.00 63.84 90 ALA A CA 1
ATOM 729 C C . ALA A 1 90 ? 17.536 0.498 -36.324 1.00 63.84 90 ALA A C 1
ATOM 731 O O . ALA A 1 90 ? 16.623 0.774 -37.094 1.00 63.84 90 ALA A O 1
ATOM 732 N N . ASN A 1 91 ? 17.911 -0.765 -36.091 1.00 66.25 91 ASN A N 1
ATOM 733 C CA . ASN A 1 91 ? 17.277 -1.942 -36.695 1.00 66.25 91 ASN A CA 1
ATOM 734 C C . ASN A 1 91 ? 16.392 -2.748 -35.727 1.00 66.25 91 ASN A C 1
ATOM 736 O O . ASN A 1 91 ? 15.873 -3.784 -36.135 1.00 66.25 91 ASN A O 1
ATOM 740 N N . ALA A 1 92 ? 16.242 -2.319 -34.472 1.00 72.06 92 ALA A N 1
ATOM 741 C CA . ALA A 1 92 ? 15.377 -2.984 -33.504 1.00 72.06 92 ALA A CA 1
ATOM 742 C C . ALA A 1 92 ? 13.999 -2.310 -33.481 1.00 72.06 92 ALA A C 1
ATOM 744 O O . ALA A 1 92 ? 13.912 -1.093 -33.346 1.00 72.06 92 ALA A O 1
ATOM 745 N N . ASP A 1 93 ? 12.928 -3.094 -33.582 1.00 77.69 93 ASP A N 1
ATOM 746 C CA . ASP A 1 93 ? 11.558 -2.568 -33.480 1.00 77.69 93 ASP A CA 1
ATOM 747 C C . ASP A 1 93 ? 11.133 -2.356 -32.014 1.00 77.69 93 ASP A C 1
ATOM 749 O O . ASP A 1 93 ? 10.284 -1.516 -31.718 1.00 77.69 93 ASP A O 1
ATOM 753 N N . TRP A 1 94 ? 11.755 -3.100 -31.094 1.00 85.62 94 TRP A N 1
ATOM 754 C CA . TRP A 1 94 ? 11.447 -3.124 -29.666 1.00 85.62 94 TRP A CA 1
ATOM 755 C C . TRP A 1 94 ? 12.723 -2.960 -28.846 1.00 85.62 94 TRP A C 1
ATOM 757 O O . TRP A 1 94 ? 13.759 -3.557 -29.157 1.00 85.62 94 TRP A O 1
ATOM 767 N N . LEU A 1 95 ? 12.641 -2.197 -27.757 1.00 89.62 95 LEU A N 1
ATOM 768 C CA . LEU A 1 95 ? 13.715 -2.144 -26.774 1.00 89.62 95 LEU A CA 1
ATOM 769 C C . LEU A 1 95 ? 13.667 -3.415 -25.917 1.00 89.62 95 LEU A C 1
ATOM 771 O O . LEU A 1 95 ? 12.741 -3.614 -25.131 1.00 89.62 95 LEU A O 1
ATOM 775 N N . LEU A 1 96 ? 14.677 -4.266 -26.093 1.00 91.25 96 LEU A N 1
ATOM 776 C CA . LEU A 1 96 ? 14.787 -5.552 -25.414 1.00 91.25 96 LEU A CA 1
ATOM 777 C C . LEU A 1 96 ? 15.289 -5.381 -23.975 1.00 91.25 96 LEU A C 1
ATOM 779 O O . LEU A 1 96 ? 16.331 -4.765 -23.733 1.00 91.25 96 LEU A O 1
ATOM 783 N N . VAL A 1 97 ? 14.585 -5.998 -23.034 1.00 94.56 97 VAL A N 1
ATOM 784 C CA . VAL A 1 97 ? 14.943 -6.076 -21.620 1.00 94.56 97 VAL A CA 1
ATOM 785 C C . VAL A 1 97 ? 14.915 -7.545 -21.207 1.00 94.56 97 VAL A C 1
ATOM 787 O O . VAL A 1 97 ? 13.877 -8.198 -21.219 1.00 94.56 97 VAL A O 1
ATOM 790 N N . ASN A 1 98 ? 16.070 -8.091 -20.838 1.00 95.94 98 ASN A N 1
ATOM 791 C CA . ASN A 1 98 ? 16.193 -9.499 -20.460 1.00 95.94 98 ASN A CA 1
ATOM 792 C C . ASN A 1 98 ? 15.797 -9.719 -18.990 1.00 95.94 98 ASN A C 1
ATOM 794 O O . ASN A 1 98 ? 16.669 -9.948 -18.151 1.00 95.94 98 ASN A O 1
ATOM 798 N N . ARG A 1 99 ? 14.509 -9.549 -18.674 1.00 97.56 99 ARG A N 1
ATOM 799 C CA . ARG A 1 99 ? 13.921 -9.645 -17.325 1.00 97.56 99 ARG A CA 1
ATOM 800 C C . ARG A 1 99 ? 12.555 -10.326 -17.364 1.00 97.56 99 ARG A C 1
ATOM 802 O O . ARG A 1 99 ? 12.039 -10.601 -18.440 1.00 97.56 99 ARG A O 1
ATOM 809 N N . ASP A 1 100 ? 11.988 -10.583 -16.189 1.00 97.88 100 ASP A N 1
ATOM 810 C CA . ASP A 1 100 ? 10.656 -11.167 -16.041 1.00 97.88 100 ASP A CA 1
ATOM 811 C C . ASP A 1 100 ? 9.580 -10.181 -16.530 1.00 97.88 100 ASP A C 1
ATOM 813 O O . ASP A 1 100 ? 9.350 -9.127 -15.931 1.00 97.88 100 ASP A O 1
ATOM 817 N N . GLY A 1 101 ? 8.962 -10.508 -17.665 1.00 97.06 101 GLY A N 1
ATOM 818 C CA . GLY A 1 101 ? 7.941 -9.673 -18.280 1.00 97.06 101 GLY A CA 1
ATOM 819 C C . GLY A 1 101 ? 6.639 -9.641 -17.494 1.00 97.06 101 GLY A C 1
ATOM 820 O O . GLY A 1 101 ? 6.044 -8.580 -17.369 1.00 97.06 101 GLY A O 1
ATOM 821 N N . GLU A 1 102 ? 6.229 -10.753 -16.886 1.00 97.00 102 GLU A N 1
ATOM 822 C CA . GLU A 1 102 ? 4.990 -10.809 -16.108 1.00 97.00 102 GLU A CA 1
ATOM 823 C C . GLU A 1 102 ? 5.050 -9.835 -14.924 1.00 97.00 102 GLU A C 1
ATOM 825 O O . GLU A 1 102 ? 4.174 -8.982 -14.758 1.00 97.00 102 GLU A O 1
ATOM 830 N N . LEU A 1 103 ? 6.148 -9.879 -14.163 1.00 97.56 103 LEU A N 1
ATOM 831 C CA . LEU A 1 103 ? 6.371 -8.969 -13.037 1.00 97.56 103 LEU A CA 1
ATOM 832 C C . LEU A 1 103 ? 6.561 -7.512 -13.476 1.00 97.56 103 LEU A C 1
ATOM 834 O O . LEU A 1 103 ? 6.222 -6.586 -12.732 1.00 97.56 103 LEU A O 1
ATOM 838 N N . PHE A 1 104 ? 7.057 -7.288 -14.696 1.00 98.06 104 PHE A N 1
ATOM 839 C CA . PHE A 1 104 ? 7.179 -5.948 -15.258 1.00 98.06 104 PHE A CA 1
ATOM 840 C C . PHE A 1 104 ? 5.827 -5.246 -15.431 1.00 98.06 104 PHE A C 1
ATOM 842 O O . PHE A 1 104 ? 5.781 -4.018 -15.362 1.00 98.06 104 PHE A O 1
ATOM 849 N N . GLY A 1 105 ? 4.722 -5.984 -15.585 1.00 96.69 105 GLY A N 1
ATOM 850 C CA . GLY A 1 105 ? 3.377 -5.402 -15.611 1.00 96.69 105 GLY A CA 1
ATOM 851 C C . GLY A 1 105 ? 3.092 -4.529 -14.383 1.00 96.69 105 GLY A C 1
ATOM 852 O O . GLY A 1 105 ? 2.740 -3.359 -14.530 1.00 96.69 105 GLY A O 1
ATOM 853 N N . TYR A 1 106 ? 3.363 -5.049 -13.181 1.00 97.19 106 TYR A N 1
ATOM 854 C CA . TYR A 1 106 ? 3.190 -4.311 -11.922 1.00 97.19 106 TYR A CA 1
ATOM 855 C C . TYR A 1 106 ? 4.081 -3.070 -11.843 1.00 97.19 106 TYR A C 1
ATOM 857 O O . TYR A 1 106 ? 3.656 -2.013 -11.377 1.00 97.19 106 TYR A O 1
ATOM 865 N N . ILE A 1 107 ? 5.321 -3.185 -12.323 1.00 97.19 107 ILE A N 1
ATOM 866 C CA . ILE A 1 107 ? 6.257 -2.058 -12.381 1.00 97.19 107 ILE A CA 1
ATOM 867 C C . ILE A 1 107 ? 5.719 -0.979 -13.312 1.00 97.19 107 ILE A C 1
ATOM 869 O O . ILE A 1 107 ? 5.724 0.196 -12.960 1.00 97.19 107 ILE A O 1
ATOM 873 N N . LEU A 1 108 ? 5.239 -1.361 -14.493 1.00 97.00 108 LEU A N 1
ATOM 874 C CA . LEU A 1 108 ? 4.726 -0.418 -15.472 1.00 97.00 108 LEU A CA 1
ATOM 875 C C . LEU A 1 108 ? 3.478 0.313 -14.964 1.00 97.00 108 LEU A C 1
ATOM 877 O O . LEU A 1 108 ? 3.355 1.516 -15.187 1.00 97.00 108 LEU A O 1
ATOM 881 N N . ASP A 1 109 ? 2.585 -0.377 -14.258 1.00 95.75 109 ASP A N 1
ATOM 882 C CA . ASP A 1 109 ? 1.403 0.244 -13.655 1.00 95.75 109 ASP A CA 1
ATOM 883 C C . ASP A 1 109 ? 1.770 1.220 -12.535 1.00 95.75 109 ASP A C 1
ATOM 885 O O . ASP A 1 109 ? 1.235 2.335 -12.490 1.00 95.75 109 ASP A O 1
ATOM 889 N N . TYR A 1 110 ? 2.760 0.870 -11.712 1.00 95.62 110 TYR A N 1
ATOM 890 C CA . TYR A 1 110 ? 3.308 1.790 -10.720 1.00 95.62 110 TYR A CA 1
ATOM 891 C C . TYR A 1 110 ? 3.943 3.025 -11.376 1.00 95.62 110 TYR A C 1
ATOM 893 O O . TYR A 1 110 ? 3.696 4.150 -10.954 1.00 95.62 110 TYR A O 1
ATOM 901 N N . LEU A 1 111 ? 4.711 2.858 -12.459 1.00 94.00 111 LEU A N 1
ATOM 902 C CA . LEU A 1 111 ? 5.312 3.985 -13.186 1.00 94.00 111 LEU A CA 1
ATOM 903 C C . LEU A 1 111 ? 4.264 4.925 -13.812 1.00 94.00 111 LEU A C 1
ATOM 905 O O . LEU A 1 111 ? 4.557 6.099 -14.033 1.00 94.00 111 LEU A O 1
ATOM 909 N N . ARG A 1 112 ? 3.057 4.428 -14.114 1.00 92.62 112 ARG A N 1
ATOM 910 C CA . ARG A 1 112 ? 1.951 5.232 -14.665 1.00 92.62 112 ARG A CA 1
ATOM 911 C C . ARG A 1 112 ? 1.222 6.047 -13.605 1.00 92.62 112 ARG A C 1
ATOM 913 O O . ARG A 1 112 ? 0.827 7.174 -13.884 1.00 92.62 112 ARG A O 1
ATOM 920 N N . THR A 1 113 ? 0.989 5.455 -12.438 1.00 91.12 113 THR A N 1
ATOM 921 C CA . THR A 1 113 ? 0.033 5.976 -11.445 1.00 91.12 113 THR A CA 1
ATOM 922 C C . THR A 1 113 ? 0.688 6.454 -10.153 1.00 91.12 113 THR A C 1
ATOM 924 O O . THR A 1 113 ? 0.075 7.220 -9.417 1.00 91.12 113 THR A O 1
ATOM 927 N N . ALA A 1 114 ? 1.918 6.009 -9.877 1.00 87.62 114 ALA A N 1
ATOM 928 C CA . ALA A 1 114 ? 2.553 6.051 -8.560 1.00 87.62 114 ALA A CA 1
ATOM 929 C C . ALA A 1 114 ? 1.714 5.388 -7.446 1.00 87.62 114 ALA A C 1
ATOM 931 O O . ALA A 1 114 ? 1.968 5.618 -6.263 1.00 87.62 114 ALA A O 1
ATOM 932 N N . ASP A 1 115 ? 0.742 4.551 -7.822 1.00 86.38 115 ASP A N 1
ATOM 933 C CA . ASP A 1 115 ? -0.126 3.803 -6.923 1.00 86.38 115 ASP A CA 1
ATOM 934 C C . ASP A 1 115 ? 0.337 2.341 -6.843 1.00 86.38 115 ASP A C 1
ATOM 936 O O . ASP A 1 115 ? 0.729 1.721 -7.832 1.00 86.38 115 ASP A O 1
ATOM 940 N N . ALA A 1 116 ? 0.307 1.801 -5.630 1.00 84.69 116 ALA A N 1
ATOM 941 C CA . ALA A 1 116 ? 0.686 0.436 -5.304 1.00 84.69 116 ALA A CA 1
ATOM 942 C C . ALA A 1 116 ? -0.526 -0.493 -5.101 1.00 84.69 116 ALA A C 1
ATOM 944 O O . ALA A 1 116 ? -0.361 -1.638 -4.676 1.00 84.69 116 ALA A O 1
ATOM 945 N N . SER A 1 117 ? -1.739 -0.028 -5.405 1.00 84.75 117 SER A N 1
ATOM 946 C CA . SER A 1 117 ? -2.974 -0.815 -5.310 1.00 84.75 117 SER A CA 1
ATOM 947 C C . SER A 1 117 ? -2.958 -2.093 -6.156 1.00 84.75 117 SER A C 1
ATOM 949 O O . SER A 1 117 ? -3.552 -3.093 -5.759 1.00 84.75 117 SER A O 1
ATOM 951 N N . SER A 1 118 ? -2.227 -2.108 -7.276 1.00 84.62 118 SER A N 1
ATOM 952 C CA . SER A 1 118 ? -2.076 -3.286 -8.140 1.00 84.62 118 SER A CA 1
ATOM 953 C C . SER A 1 118 ? -1.076 -4.322 -7.619 1.00 84.62 118 SER A C 1
ATOM 955 O O . SER A 1 118 ? -0.940 -5.382 -8.227 1.00 84.62 118 SER A O 1
ATOM 957 N N . LEU A 1 119 ? -0.368 -4.058 -6.510 1.00 92.25 119 LEU A N 1
ATOM 958 C CA . LEU A 1 119 ? 0.621 -4.997 -5.985 1.00 92.25 119 LEU A CA 1
ATOM 959 C C . LEU A 1 119 ? -0.026 -6.325 -5.560 1.00 92.25 119 LEU A C 1
ATOM 961 O O . LEU A 1 119 ? -1.035 -6.314 -4.847 1.00 92.25 119 LEU A O 1
ATOM 965 N N . PRO A 1 120 ? 0.607 -7.470 -5.866 1.00 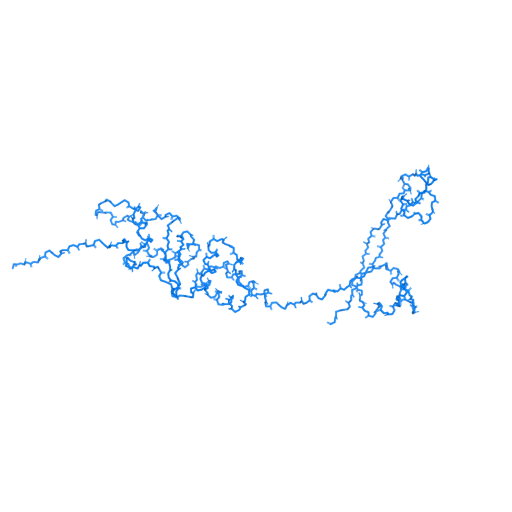93.31 120 PRO A N 1
ATOM 966 C CA . PRO A 1 120 ? 0.106 -8.780 -5.468 1.00 93.31 120 PRO A CA 1
ATOM 967 C C . PRO A 1 120 ? 0.064 -8.930 -3.940 1.00 93.31 120 PRO A C 1
ATOM 969 O O . PRO A 1 120 ? 0.742 -8.205 -3.206 1.00 93.31 120 PRO A O 1
ATOM 972 N N . SER A 1 121 ? -0.750 -9.868 -3.459 1.00 90.00 121 SER A N 1
ATOM 973 C CA . SER A 1 121 ? -0.844 -10.217 -2.030 1.00 90.00 121 SER A CA 1
ATOM 974 C C . SER A 1 121 ? -0.023 -11.452 -1.660 1.00 90.00 121 SER A C 1
ATOM 976 O O . SER A 1 121 ? 0.164 -11.717 -0.481 1.00 90.00 121 SER A O 1
ATOM 978 N N . ASP A 1 122 ? 0.474 -12.202 -2.647 1.00 92.44 122 ASP A N 1
ATOM 979 C CA . ASP A 1 122 ? 1.325 -13.372 -2.420 1.00 92.44 122 ASP A CA 1
ATOM 980 C C . ASP A 1 122 ? 2.758 -12.929 -2.036 1.00 92.44 122 ASP A C 1
ATOM 982 O O . ASP A 1 122 ? 3.425 -12.271 -2.849 1.00 92.44 122 ASP A O 1
ATOM 986 N N . PRO A 1 123 ? 3.267 -13.302 -0.842 1.00 90.19 123 PRO A N 1
ATOM 987 C CA . PRO A 1 123 ? 4.623 -12.969 -0.397 1.00 90.19 123 PRO A CA 1
ATOM 988 C C . PRO A 1 123 ? 5.738 -13.464 -1.328 1.00 90.19 123 PRO A C 1
ATOM 990 O O . PRO A 1 123 ? 6.765 -12.794 -1.479 1.00 90.19 123 PRO A O 1
ATOM 993 N N . ASN A 1 124 ? 5.556 -14.610 -1.990 1.00 92.69 124 ASN A N 1
ATOM 994 C CA . ASN A 1 124 ? 6.542 -15.149 -2.926 1.00 92.69 124 ASN A CA 1
ATOM 995 C C . ASN A 1 124 ? 6.635 -14.280 -4.183 1.00 92.69 124 ASN A C 1
ATOM 997 O O . ASN A 1 124 ? 7.735 -13.967 -4.651 1.00 92.69 124 ASN A O 1
ATOM 1001 N N . ILE A 1 125 ? 5.484 -13.849 -4.710 1.00 95.75 125 ILE A N 1
ATOM 1002 C CA . ILE A 1 125 ? 5.433 -12.946 -5.865 1.00 95.75 125 ILE A CA 1
ATOM 1003 C C . ILE A 1 125 ? 6.010 -11.581 -5.480 1.00 95.75 125 ILE A C 1
ATOM 1005 O O . ILE A 1 125 ? 6.821 -11.041 -6.228 1.00 95.75 125 ILE A O 1
ATOM 1009 N N . LEU A 1 126 ? 5.674 -11.051 -4.298 1.00 96.19 126 LEU A N 1
ATOM 1010 C CA . LEU A 1 126 ? 6.232 -9.791 -3.792 1.00 96.19 126 LEU A CA 1
ATOM 1011 C C . LEU A 1 126 ? 7.759 -9.838 -3.662 1.00 96.19 126 LEU A C 1
ATOM 1013 O O . LEU A 1 126 ? 8.440 -8.888 -4.044 1.00 96.19 126 LEU A O 1
ATOM 1017 N N . THR A 1 127 ? 8.307 -10.958 -3.193 1.00 95.81 127 THR A N 1
ATOM 1018 C CA . THR A 1 127 ? 9.758 -11.145 -3.060 1.00 95.81 127 THR A CA 1
ATOM 1019 C C . THR A 1 127 ? 10.451 -11.136 -4.425 1.00 95.81 127 THR A C 1
ATOM 1021 O O . THR A 1 127 ? 11.465 -10.460 -4.598 1.00 95.81 127 THR A O 1
ATOM 1024 N N . ARG A 1 128 ? 9.888 -11.819 -5.433 1.00 97.75 128 ARG A N 1
ATOM 1025 C CA . ARG A 1 128 ? 10.401 -11.767 -6.816 1.00 97.75 128 ARG A CA 1
ATOM 1026 C C . ARG A 1 128 ? 10.253 -10.373 -7.431 1.00 97.75 128 ARG A C 1
ATOM 1028 O O . ARG A 1 128 ? 11.185 -9.876 -8.055 1.00 97.75 128 ARG A O 1
ATOM 1035 N N . LEU A 1 129 ? 9.109 -9.721 -7.221 1.00 97.94 129 LEU A N 1
ATOM 1036 C CA . LEU A 1 129 ? 8.842 -8.369 -7.712 1.00 97.94 129 LEU A CA 1
ATOM 1037 C C . LEU A 1 129 ? 9.831 -7.354 -7.129 1.00 97.94 129 LEU A C 1
ATOM 1039 O O . LEU A 1 129 ? 10.286 -6.465 -7.846 1.00 97.94 129 LEU A O 1
ATOM 1043 N N . LYS A 1 130 ? 10.225 -7.511 -5.861 1.00 97.69 130 LYS A N 1
ATOM 1044 C CA . LYS A 1 130 ? 11.250 -6.676 -5.225 1.00 97.69 130 LYS A CA 1
ATOM 1045 C C . LYS A 1 130 ? 12.578 -6.707 -5.989 1.00 97.69 130 LYS A C 1
ATOM 1047 O O . LYS A 1 130 ? 13.192 -5.658 -6.186 1.00 97.69 130 LYS A O 1
ATOM 1052 N N . GLU A 1 131 ? 13.008 -7.877 -6.460 1.00 98.00 131 GLU A N 1
ATOM 1053 C CA . GLU A 1 131 ? 14.231 -8.009 -7.264 1.00 98.00 131 GLU A CA 1
ATOM 1054 C C . GLU A 1 131 ? 14.120 -7.280 -8.612 1.00 98.00 131 GLU A C 1
ATOM 1056 O O . GLU A 1 131 ? 15.065 -6.609 -9.039 1.00 98.00 131 GLU A O 1
ATOM 1061 N N . GLU A 1 132 ? 12.948 -7.311 -9.251 1.00 98.12 132 GLU A N 1
ATOM 1062 C CA . GLU A 1 132 ? 12.698 -6.516 -10.457 1.00 98.12 132 GLU A CA 1
ATOM 1063 C C . GLU A 1 132 ? 12.720 -5.011 -10.154 1.00 98.12 132 GLU A C 1
ATOM 1065 O O . GLU A 1 132 ? 13.407 -4.242 -10.826 1.00 98.12 132 GLU A O 1
ATOM 1070 N N . VAL A 1 133 ? 12.057 -4.563 -9.089 1.00 97.31 133 VAL A N 1
ATOM 1071 C CA . VAL A 1 133 ? 12.044 -3.152 -8.667 1.00 97.31 133 VAL A CA 1
ATOM 1072 C C . VAL A 1 133 ? 13.459 -2.620 -8.391 1.00 97.31 133 VAL A C 1
ATOM 1074 O O . VAL A 1 133 ? 13.808 -1.506 -8.810 1.00 97.31 133 VAL A O 1
ATOM 1077 N N . ARG A 1 134 ? 14.323 -3.439 -7.779 1.00 97.88 134 ARG A N 1
ATOM 1078 C CA . ARG A 1 134 ? 15.756 -3.147 -7.596 1.00 97.88 134 ARG A CA 1
ATOM 1079 C C . ARG A 1 134 ? 16.512 -3.046 -8.914 1.00 97.88 134 ARG A C 1
ATOM 1081 O O . ARG A 1 134 ? 17.412 -2.203 -9.040 1.00 97.88 134 ARG A O 1
ATOM 1088 N N . PHE A 1 135 ? 16.185 -3.892 -9.890 1.00 98.06 135 PHE A N 1
ATOM 1089 C CA . PHE A 1 135 ? 16.765 -3.841 -11.231 1.00 98.06 135 PHE A CA 1
ATOM 1090 C C . PHE A 1 135 ? 16.383 -2.540 -11.947 1.00 98.06 135 PHE A C 1
ATOM 1092 O O . PHE A 1 135 ? 17.270 -1.808 -12.397 1.00 98.06 135 PHE A O 1
ATOM 1099 N N . TYR A 1 136 ? 15.092 -2.194 -11.960 1.00 97.56 136 TYR A N 1
ATOM 1100 C CA . TYR A 1 136 ? 14.574 -0.976 -12.591 1.00 97.56 136 TYR A CA 1
ATOM 1101 C C . TYR A 1 136 ? 14.849 0.305 -11.788 1.00 97.56 136 TYR A C 1
ATOM 1103 O O . TYR A 1 136 ? 14.564 1.402 -12.271 1.00 97.56 136 TYR A O 1
ATOM 1111 N N . LYS A 1 137 ? 15.468 0.206 -10.605 1.00 97.31 137 LYS A N 1
ATOM 1112 C CA . LYS A 1 137 ? 15.894 1.342 -9.769 1.00 97.31 137 LYS A CA 1
ATOM 1113 C C . LYS A 1 137 ? 14.726 2.261 -9.391 1.00 97.31 137 LYS A C 1
ATOM 1115 O O . LYS A 1 137 ? 14.767 3.455 -9.692 1.00 97.31 137 LYS A O 1
ATOM 1120 N N . ILE A 1 138 ? 13.715 1.699 -8.721 1.00 96.00 138 ILE A N 1
ATOM 1121 C CA . ILE A 1 138 ? 12.518 2.418 -8.246 1.00 96.00 138 ILE A CA 1
ATOM 1122 C C . ILE A 1 138 ? 12.432 2.316 -6.703 1.00 96.00 138 ILE A C 1
ATOM 1124 O O . ILE A 1 138 ? 11.703 1.473 -6.183 1.00 96.00 138 ILE A O 1
ATOM 1128 N N . PRO A 1 139 ? 13.174 3.149 -5.940 1.00 93.12 139 PRO A N 1
ATOM 1129 C CA . PRO A 1 139 ? 13.323 2.976 -4.488 1.00 93.12 139 PRO A CA 1
ATOM 1130 C C . PRO A 1 139 ? 12.015 3.091 -3.700 1.00 93.12 139 PRO A C 1
ATOM 1132 O O . PRO A 1 139 ? 11.820 2.371 -2.729 1.00 93.12 139 PRO A O 1
ATOM 1135 N N . LEU A 1 140 ? 11.104 3.974 -4.126 1.00 93.06 140 LEU A N 1
ATOM 1136 C CA . LEU A 1 140 ? 9.836 4.179 -3.422 1.00 93.06 140 LEU A CA 1
ATOM 1137 C C . LEU A 1 140 ? 8.953 2.923 -3.472 1.00 93.06 140 LEU A C 1
ATOM 1139 O O . LEU A 1 140 ? 8.394 2.523 -2.456 1.00 93.06 140 LEU A O 1
ATOM 1143 N N . MET A 1 141 ? 8.894 2.254 -4.626 1.00 94.56 141 MET A N 1
ATOM 1144 C CA . MET A 1 141 ? 8.179 0.984 -4.772 1.00 94.56 141 MET A CA 1
ATOM 1145 C C . MET A 1 141 ? 8.844 -0.137 -3.963 1.00 94.56 141 MET A C 1
ATOM 1147 O O . MET A 1 141 ? 8.142 -0.970 -3.402 1.00 94.56 141 MET A O 1
ATOM 1151 N N . GLU A 1 142 ? 10.180 -0.142 -3.853 1.00 95.38 142 GLU A N 1
ATOM 1152 C CA . GLU A 1 142 ? 10.906 -1.118 -3.025 1.00 95.38 142 GLU A CA 1
ATOM 1153 C C . GLU A 1 142 ? 10.504 -0.990 -1.553 1.00 95.38 142 GLU A C 1
ATOM 1155 O O . GLU A 1 142 ? 10.179 -1.994 -0.925 1.00 95.38 142 GLU A O 1
ATOM 1160 N N . SER A 1 143 ? 10.446 0.240 -1.028 1.00 94.94 143 SER A N 1
ATOM 1161 C CA . SER A 1 143 ? 10.003 0.497 0.348 1.00 94.94 143 SER A CA 1
ATOM 1162 C C . SER A 1 143 ? 8.554 0.070 0.591 1.00 94.94 143 SER A C 1
ATOM 1164 O O . SER A 1 143 ? 8.256 -0.489 1.642 1.00 94.94 143 SER A O 1
ATOM 1166 N N . ILE A 1 144 ? 7.659 0.287 -0.380 1.00 94.44 144 ILE A N 1
ATOM 1167 C CA . ILE A 1 144 ? 6.257 -0.146 -0.279 1.00 94.44 144 ILE A CA 1
ATOM 1168 C C . ILE A 1 144 ? 6.155 -1.676 -0.254 1.00 94.44 144 ILE A C 1
ATOM 1170 O O . ILE A 1 144 ? 5.400 -2.227 0.544 1.00 94.44 144 ILE A O 1
ATOM 1174 N N . ILE A 1 145 ? 6.912 -2.371 -1.108 1.00 95.56 145 ILE A N 1
ATOM 1175 C CA . ILE A 1 145 ? 6.938 -3.839 -1.120 1.00 95.56 145 ILE A CA 1
ATOM 1176 C C . ILE A 1 145 ? 7.496 -4.374 0.200 1.00 95.56 145 ILE A C 1
ATOM 1178 O O . ILE A 1 145 ? 6.934 -5.321 0.742 1.00 95.56 145 ILE A O 1
ATOM 1182 N N . ASP A 1 146 ? 8.554 -3.763 0.737 1.00 94.44 146 ASP A N 1
ATOM 1183 C CA . ASP A 1 146 ? 9.113 -4.149 2.034 1.00 94.44 146 ASP A CA 1
ATOM 1184 C C . ASP A 1 146 ? 8.100 -4.017 3.162 1.00 94.44 146 ASP A C 1
ATOM 1186 O O . ASP A 1 146 ? 7.956 -4.938 3.964 1.00 94.44 146 ASP A O 1
ATOM 1190 N N . GLU A 1 147 ? 7.360 -2.913 3.198 1.00 93.50 147 GLU A N 1
ATOM 1191 C CA . GLU A 1 147 ? 6.316 -2.721 4.195 1.00 93.50 147 GLU A CA 1
ATOM 1192 C C . GLU A 1 147 ? 5.167 -3.717 4.011 1.00 93.50 147 GLU A C 1
ATOM 1194 O O . GLU A 1 147 ? 4.716 -4.329 4.975 1.00 93.50 147 GLU A O 1
ATOM 1199 N N . LYS A 1 148 ? 4.750 -3.980 2.767 1.00 93.56 148 LYS A N 1
ATOM 1200 C CA . LYS A 1 148 ? 3.710 -4.975 2.482 1.00 93.56 148 LYS A CA 1
ATOM 1201 C C . LYS A 1 148 ? 4.134 -6.384 2.904 1.00 93.56 148 LYS A C 1
ATOM 1203 O O . LYS A 1 148 ? 3.338 -7.101 3.500 1.00 93.56 148 LYS A O 1
ATOM 1208 N N . ILE A 1 149 ? 5.381 -6.775 2.637 1.00 92.56 149 ILE A N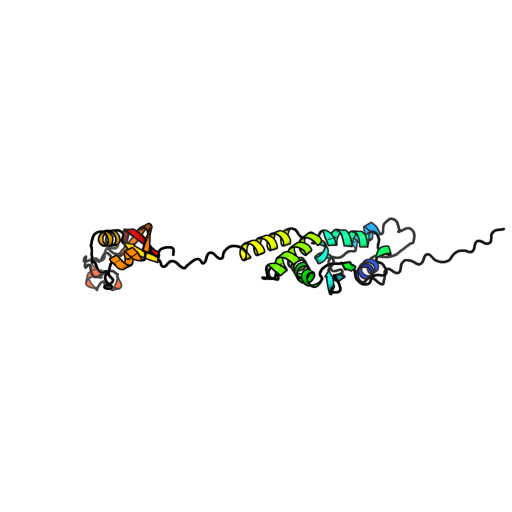 1
ATOM 1209 C CA . ILE A 1 149 ? 5.937 -8.061 3.083 1.00 92.56 149 ILE A CA 1
ATOM 1210 C C . ILE A 1 149 ? 5.988 -8.121 4.611 1.00 92.56 149 ILE A C 1
ATOM 1212 O O . ILE A 1 149 ? 5.643 -9.154 5.176 1.00 92.56 149 ILE A O 1
ATOM 1216 N N . ARG A 1 150 ? 6.388 -7.036 5.288 1.00 91.06 150 ARG A N 1
ATOM 1217 C CA . ARG A 1 150 ? 6.364 -6.977 6.756 1.00 91.06 150 ARG A CA 1
ATOM 1218 C C . ARG A 1 150 ? 4.959 -7.177 7.290 1.00 91.06 150 ARG A C 1
ATOM 1220 O O . ARG A 1 150 ? 4.790 -8.066 8.100 1.00 91.06 150 ARG A O 1
ATOM 1227 N N . ILE A 1 151 ? 3.967 -6.438 6.795 1.00 89.25 151 ILE A N 1
ATOM 1228 C CA . ILE A 1 151 ? 2.567 -6.566 7.231 1.00 89.25 151 ILE A CA 1
ATOM 1229 C C . ILE A 1 151 ? 2.044 -7.993 7.019 1.00 89.25 151 ILE A C 1
ATOM 1231 O O . ILE A 1 151 ? 1.360 -8.524 7.885 1.00 89.25 151 ILE A O 1
ATOM 1235 N N . LEU A 1 152 ? 2.382 -8.631 5.894 1.00 87.88 152 LEU A N 1
ATOM 1236 C CA . LEU A 1 152 ? 1.966 -10.009 5.604 1.00 87.88 152 LEU A CA 1
ATOM 1237 C C . LEU A 1 152 ? 2.682 -11.061 6.465 1.00 87.88 152 LEU A C 1
ATOM 1239 O O . LEU A 1 152 ? 2.121 -12.128 6.696 1.00 87.88 152 LEU A O 1
ATOM 1243 N N . ASN A 1 153 ? 3.913 -10.780 6.900 1.00 82.94 153 ASN A N 1
ATOM 1244 C CA . ASN A 1 153 ? 4.727 -11.676 7.726 1.00 82.94 153 ASN A CA 1
ATOM 1245 C C . ASN A 1 153 ? 4.643 -11.371 9.223 1.00 82.94 153 ASN A C 1
ATOM 1247 O O . ASN A 1 153 ? 5.125 -12.173 10.026 1.00 82.94 153 ASN A O 1
ATOM 1251 N N . SER A 1 154 ? 4.095 -10.217 9.606 1.00 77.19 154 SER A N 1
ATOM 1252 C CA . SER A 1 154 ? 3.748 -9.941 10.989 1.00 77.19 154 SER A CA 1
ATOM 1253 C C . SER A 1 154 ? 2.851 -11.080 11.450 1.00 77.19 154 SER A C 1
ATOM 1255 O O . SER A 1 154 ? 1.946 -11.467 10.700 1.00 77.19 154 SER A O 1
ATOM 1257 N N . PRO A 1 155 ? 3.080 -11.634 12.655 1.00 61.41 155 PRO A N 1
ATOM 1258 C CA . PRO A 1 155 ? 2.057 -12.432 13.292 1.00 61.41 155 PRO A CA 1
ATOM 1259 C C . PRO A 1 155 ? 0.778 -11.619 13.166 1.00 61.41 155 PRO A C 1
ATOM 1261 O O . PRO A 1 155 ? 0.748 -10.445 13.540 1.00 61.41 155 PRO A O 1
ATOM 1264 N N . GLN A 1 156 ? -0.249 -12.213 12.572 1.00 57.53 156 GLN A N 1
ATOM 1265 C CA . GLN A 1 156 ? -1.587 -11.807 12.936 1.00 57.53 156 GLN A CA 1
ATOM 1266 C C . GLN A 1 156 ? -1.607 -12.085 14.437 1.00 57.53 156 GLN A C 1
ATOM 1268 O O . GLN A 1 156 ? -1.776 -13.229 14.849 1.00 57.53 156 GLN A O 1
ATOM 1273 N N . GLU A 1 157 ? -1.279 -11.085 15.259 1.00 52.69 157 GLU A N 1
ATOM 1274 C CA . GLU A 1 157 ? -1.863 -11.022 16.581 1.00 52.69 157 GLU A CA 1
ATOM 1275 C C . GLU A 1 157 ? -3.343 -11.123 16.255 1.00 52.69 157 GLU A C 1
ATOM 1277 O O . GLU A 1 157 ? -3.940 -10.215 15.677 1.00 52.69 157 GLU A O 1
ATOM 1282 N N . GLU A 1 158 ? -3.892 -12.322 16.441 1.00 52.56 158 GLU A N 1
ATOM 1283 C CA . GLU A 1 158 ? -5.305 -12.458 16.687 1.00 52.56 158 GLU A CA 1
ATOM 1284 C C . GLU A 1 158 ? -5.535 -11.465 17.821 1.00 52.56 158 GLU A C 1
ATOM 1286 O O . GLU A 1 158 ? -5.221 -11.762 18.973 1.00 52.56 158 GLU A O 1
ATOM 1291 N N . GLU A 1 159 ? -5.962 -10.242 17.500 1.00 55.03 159 GLU A N 1
ATOM 1292 C CA . GLU A 1 159 ? -6.636 -9.373 18.445 1.00 55.03 159 GLU A CA 1
ATOM 1293 C C . GLU A 1 159 ? -7.853 -10.191 18.864 1.00 55.03 159 GLU A C 1
ATOM 1295 O O . GLU A 1 159 ? -8.926 -10.114 18.267 1.00 55.03 159 GLU A O 1
ATOM 1300 N N . ARG A 1 160 ? -7.647 -11.109 19.812 1.00 58.56 160 ARG A N 1
ATOM 1301 C CA . ARG A 1 160 ? -8.715 -11.866 20.424 1.00 58.56 160 ARG A CA 1
ATOM 1302 C C . ARG A 1 160 ? -9.567 -10.792 21.053 1.00 58.56 160 ARG A C 1
ATOM 1304 O O . ARG A 1 160 ? -9.107 -10.080 21.942 1.00 58.56 160 ARG A O 1
ATOM 1311 N N . GLU A 1 161 ? -10.751 -10.599 20.490 1.00 68.38 161 GLU A N 1
ATOM 1312 C CA . GLU A 1 161 ? -11.676 -9.556 20.897 1.00 68.38 161 GLU A CA 1
ATOM 1313 C C . GLU A 1 161 ? -12.016 -9.788 22.373 1.00 68.38 161 GLU A C 1
ATOM 1315 O O . GLU A 1 161 ? -12.851 -10.624 22.720 1.00 68.38 161 GLU A O 1
ATOM 1320 N N . ARG A 1 162 ? -11.291 -9.108 23.269 1.00 83.25 162 ARG A N 1
ATOM 1321 C CA . ARG A 1 162 ? -11.523 -9.218 24.705 1.00 83.25 162 ARG A CA 1
ATOM 1322 C C . ARG A 1 162 ? -12.890 -8.617 24.975 1.00 83.25 162 ARG A C 1
ATOM 1324 O O . ARG A 1 162 ? -13.194 -7.503 24.550 1.00 83.25 162 ARG A O 1
ATOM 1331 N N . MET A 1 163 ? -13.732 -9.342 25.696 1.00 84.38 163 MET A N 1
ATOM 1332 C CA . MET A 1 163 ? -15.020 -8.793 26.097 1.00 84.38 163 MET A CA 1
ATOM 1333 C C . MET A 1 163 ? -14.801 -7.854 27.284 1.00 84.38 163 MET A C 1
ATOM 1335 O O . MET A 1 163 ? -14.233 -8.258 28.299 1.00 84.38 163 MET A O 1
ATOM 1339 N N . TYR A 1 164 ? -15.296 -6.619 27.178 1.00 87.94 164 TYR A N 1
ATOM 1340 C CA . TYR A 1 164 ? -15.176 -5.609 28.230 1.00 87.94 164 TYR A CA 1
ATOM 1341 C C . TYR A 1 164 ? -16.477 -5.441 29.020 1.00 87.94 164 TYR A C 1
ATOM 1343 O O . TYR A 1 164 ? -17.570 -5.403 28.454 1.00 87.94 164 TYR A O 1
ATOM 1351 N N . LYS A 1 165 ? -16.358 -5.276 30.340 1.00 88.94 165 LYS A N 1
ATOM 1352 C CA . LYS A 1 165 ? -17.456 -4.889 31.239 1.00 88.94 165 LYS A CA 1
ATOM 1353 C C . LYS A 1 165 ? -17.049 -3.663 32.049 1.00 88.94 165 LYS A C 1
ATOM 1355 O O . LYS A 1 165 ? -15.950 -3.609 32.587 1.00 88.94 165 LYS A O 1
ATOM 1360 N N . ILE A 1 166 ? -17.951 -2.689 32.157 1.00 90.50 166 ILE A N 1
ATOM 1361 C CA . ILE A 1 166 ? -17.747 -1.482 32.966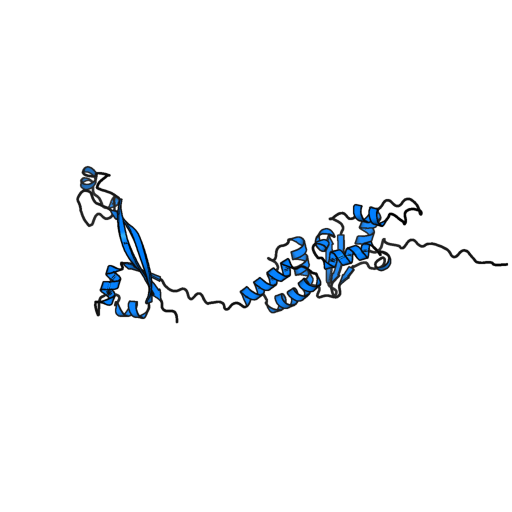 1.00 90.50 166 ILE A CA 1
ATOM 1362 C C . ILE A 1 166 ? -18.758 -1.497 34.108 1.00 90.50 166 ILE A C 1
ATOM 1364 O O . ILE A 1 166 ? -19.966 -1.524 33.873 1.00 90.50 166 ILE A O 1
ATOM 1368 N N . VAL A 1 167 ? -18.263 -1.457 35.340 1.00 89.44 167 VAL A N 1
ATOM 1369 C CA . VAL A 1 167 ? -19.069 -1.499 36.568 1.00 89.44 167 VAL A CA 1
ATOM 1370 C C . VAL A 1 167 ? -18.663 -0.365 37.502 1.00 89.44 167 VAL A C 1
ATOM 1372 O O . VAL A 1 167 ? -17.546 0.137 37.412 1.00 89.44 167 VAL A O 1
ATOM 1375 N N . TYR A 1 168 ? -19.547 0.064 38.403 1.00 90.69 168 TYR A N 1
ATOM 1376 C CA . TYR A 1 168 ? -19.162 1.028 39.438 1.00 90.69 168 TYR A CA 1
ATOM 1377 C C . TYR A 1 168 ? -18.117 0.410 40.369 1.00 90.69 168 TYR A C 1
ATOM 1379 O O . TYR A 1 168 ? -18.278 -0.734 40.804 1.00 90.69 168 TYR A O 1
ATOM 1387 N N . THR A 1 169 ? -17.079 1.173 40.716 1.00 88.12 169 THR A N 1
ATOM 1388 C CA . THR A 1 169 ? -15.985 0.688 41.572 1.00 88.12 169 THR A CA 1
ATOM 1389 C C . THR A 1 169 ? -16.508 0.191 42.919 1.00 88.12 169 THR A C 1
ATOM 1391 O O . THR A 1 169 ? -16.141 -0.889 43.369 1.00 88.12 169 THR A O 1
ATOM 1394 N N . GLU A 1 170 ? -17.458 0.907 43.530 1.00 86.88 170 GLU A N 1
ATOM 1395 C CA . GLU A 1 170 ? -18.082 0.489 44.793 1.00 86.88 170 GLU A CA 1
ATOM 1396 C C . GLU A 1 170 ? -18.807 -0.858 44.685 1.00 86.88 170 GLU A C 1
ATOM 1398 O O . GLU A 1 170 ? -18.796 -1.665 45.622 1.00 86.88 170 GLU A O 1
ATOM 1403 N N . GLU A 1 171 ? -19.460 -1.105 43.547 1.00 84.31 171 GLU A N 1
ATOM 1404 C CA . GLU A 1 171 ? -20.135 -2.370 43.301 1.00 84.31 171 GLU A CA 1
ATOM 1405 C C . GLU A 1 171 ? -19.116 -3.481 43.153 1.00 84.31 171 GLU A C 1
ATOM 1407 O O . GLU A 1 171 ? -19.240 -4.480 43.853 1.00 84.31 171 GLU A O 1
ATOM 1412 N N . TYR A 1 172 ? -18.093 -3.282 42.326 1.00 84.31 172 TYR A N 1
ATOM 1413 C CA . TYR A 1 172 ? -17.007 -4.232 42.113 1.00 84.31 172 TYR A CA 1
ATOM 1414 C C . TYR A 1 172 ? -16.247 -4.577 43.405 1.00 84.31 172 TYR A C 1
ATOM 1416 O O . TYR A 1 172 ? -16.015 -5.745 43.717 1.00 84.31 172 TYR A O 1
ATOM 1424 N N . ASP A 1 173 ? -15.965 -3.589 44.245 1.00 84.94 173 ASP A N 1
ATOM 1425 C CA . ASP A 1 173 ? -15.377 -3.794 45.566 1.00 84.94 173 ASP A CA 1
ATOM 1426 C C . ASP A 1 173 ? -16.286 -4.608 46.497 1.00 84.94 173 ASP A C 1
ATOM 1428 O O . ASP A 1 173 ? -15.833 -5.478 47.252 1.00 84.94 173 ASP A O 1
ATOM 1432 N N . ARG A 1 174 ? -17.599 -4.350 46.450 1.00 82.62 174 ARG A N 1
ATOM 1433 C CA . ARG A 1 174 ? -18.602 -5.160 47.153 1.00 82.62 174 ARG A CA 1
ATOM 1434 C C . ARG A 1 174 ? -18.636 -6.590 46.605 1.00 82.62 174 ARG A C 1
ATOM 1436 O O . ARG A 1 174 ? -18.807 -7.517 47.403 1.00 82.62 174 ARG A O 1
ATOM 1443 N N . MET A 1 175 ? -18.413 -6.767 45.298 1.00 76.81 175 MET A N 1
ATOM 1444 C CA . MET A 1 175 ? -18.281 -8.076 44.654 1.00 76.81 175 MET A CA 1
ATOM 1445 C C . MET A 1 175 ? -17.084 -8.854 45.216 1.00 76.81 175 MET A C 1
ATOM 1447 O O . MET A 1 175 ? -17.261 -9.981 45.674 1.00 76.81 175 MET A O 1
ATOM 1451 N N . LYS A 1 176 ? -15.897 -8.236 45.302 1.00 77.19 176 LYS A N 1
ATOM 1452 C CA . LYS A 1 176 ? -14.684 -8.869 45.863 1.00 77.19 176 LYS A CA 1
ATOM 1453 C C . LYS A 1 176 ? -14.853 -9.331 47.317 1.00 77.19 176 LYS A C 1
ATOM 1455 O O . LYS A 1 176 ? -14.305 -10.358 47.713 1.00 77.19 176 LYS A O 1
ATOM 1460 N N . ARG A 1 177 ? -15.595 -8.574 48.133 1.00 75.50 177 ARG A N 1
ATOM 1461 C CA . ARG A 1 177 ? -15.714 -8.820 49.585 1.00 75.50 177 ARG A CA 1
ATOM 1462 C C . ARG A 1 177 ? -16.774 -9.853 49.978 1.00 75.50 177 ARG A C 1
ATOM 1464 O O . ARG A 1 177 ? -16.715 -10.370 51.092 1.00 75.50 177 ARG A O 1
ATOM 1471 N N . THR A 1 178 ? -17.733 -10.170 49.108 1.00 65.25 178 THR A N 1
ATOM 1472 C CA . THR A 1 178 ? -18.927 -10.943 49.493 1.00 65.25 178 THR A CA 1
ATOM 1473 C C . THR A 1 178 ? -18.985 -12.284 48.763 1.00 65.25 178 THR A C 1
ATOM 1475 O O . THR A 1 178 ? -19.403 -12.357 47.608 1.00 65.25 178 THR A O 1
ATOM 1478 N N . LYS A 1 179 ? -18.618 -13.382 49.442 1.00 58.88 179 LYS A N 1
ATOM 1479 C CA . LYS A 1 179 ? -18.798 -14.740 48.894 1.00 58.88 179 LYS A CA 1
ATOM 1480 C C . LYS A 1 179 ? -20.286 -15.003 48.610 1.00 58.88 179 LYS A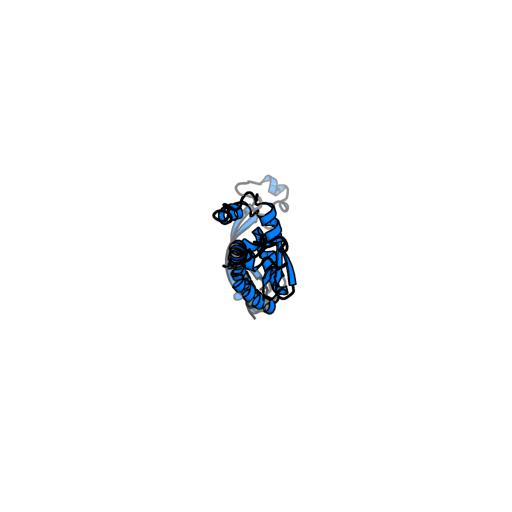 C 1
ATOM 1482 O O . LYS A 1 179 ? -21.110 -14.875 49.511 1.00 58.88 179 LYS A O 1
ATOM 1487 N N . GLY A 1 180 ? -20.615 -15.400 47.378 1.00 58.53 180 GLY A N 1
ATOM 1488 C CA . GLY A 1 180 ? -21.971 -15.805 46.976 1.00 58.53 180 GLY A CA 1
ATOM 1489 C C . GLY A 1 180 ? -22.929 -14.672 46.585 1.00 58.53 180 GLY A C 1
ATOM 1490 O O . GLY A 1 180 ? -24.133 -14.910 46.499 1.00 58.53 180 GLY A O 1
ATOM 1491 N N . PHE A 1 181 ? -22.437 -13.451 46.349 1.00 59.97 181 PHE A N 1
ATOM 1492 C CA . PHE A 1 181 ? -23.276 -12.348 45.869 1.00 59.97 181 PHE A CA 1
ATOM 1493 C C . PHE A 1 181 ? -23.687 -12.577 44.403 1.00 59.97 181 PHE A C 1
ATOM 1495 O O . PHE A 1 181 ? -22.889 -13.034 43.581 1.00 59.97 181 PHE A O 1
ATOM 1502 N N . LYS A 1 182 ? -24.952 -12.276 44.093 1.00 57.53 182 LYS A N 1
ATOM 1503 C CA . LYS A 1 182 ? -25.519 -12.335 42.742 1.00 57.53 182 LYS A CA 1
ATOM 1504 C C . LYS A 1 182 ? -25.754 -10.921 42.226 1.00 57.53 182 LYS A C 1
ATOM 1506 O O . LYS A 1 182 ? -26.252 -10.087 42.981 1.00 57.53 182 LYS A O 1
ATOM 1511 N N . ASN A 1 183 ? -25.391 -10.637 40.978 1.00 59.22 183 ASN A N 1
ATOM 1512 C CA . ASN A 1 183 ? -25.754 -9.363 40.351 1.00 59.22 183 ASN A CA 1
ATOM 1513 C C . ASN A 1 183 ? -27.280 -9.283 40.107 1.00 59.22 183 ASN A C 1
ATOM 1515 O O . ASN A 1 183 ? -28.018 -10.234 40.381 1.00 59.22 183 ASN A O 1
ATOM 1519 N N . ASN A 1 184 ? -27.761 -8.150 39.586 1.00 55.72 184 ASN A N 1
ATOM 1520 C CA . ASN A 1 184 ? -29.187 -7.948 39.282 1.00 55.72 184 ASN A CA 1
ATOM 1521 C C . ASN A 1 184 ? -29.741 -8.958 38.255 1.00 55.72 184 ASN A C 1
ATOM 1523 O O . ASN A 1 184 ? -30.949 -9.180 38.220 1.00 55.72 184 ASN A O 1
ATOM 1527 N N . ASP A 1 185 ? -28.859 -9.607 37.490 1.00 58.56 185 ASP A N 1
ATOM 1528 C CA . ASP A 1 185 ? -29.180 -10.646 36.506 1.00 58.56 185 ASP A CA 1
ATOM 1529 C C . ASP A 1 185 ? -29.115 -12.070 37.098 1.00 58.56 185 ASP A C 1
ATOM 1531 O O . ASP A 1 185 ? -29.315 -13.060 36.398 1.00 58.56 185 ASP A O 1
ATOM 1535 N N . GLY A 1 186 ? -28.844 -12.204 38.402 1.00 58.97 186 GLY A N 1
ATOM 1536 C CA . GLY A 1 186 ? -28.785 -13.485 39.107 1.00 58.97 186 GLY A CA 1
ATOM 1537 C C . GLY A 1 186 ? -27.480 -14.274 38.928 1.00 58.97 186 GLY A C 1
ATOM 1538 O O . GLY A 1 186 ? -27.384 -15.382 39.465 1.00 58.97 186 GLY A O 1
ATOM 1539 N N . GLN A 1 187 ? -26.483 -13.721 38.230 1.00 59.44 187 GLN A N 1
ATOM 1540 C CA . GLN A 1 187 ? -25.178 -14.340 37.986 1.00 59.44 187 GLN A CA 1
ATOM 1541 C C . GLN A 1 187 ? -24.299 -14.291 39.244 1.00 59.44 187 GLN A C 1
ATOM 1543 O O . GLN A 1 187 ? -24.214 -13.254 39.909 1.00 59.44 187 GLN A O 1
ATOM 1548 N N . LEU A 1 188 ? -23.659 -15.417 39.580 1.00 60.03 188 LEU A N 1
ATOM 1549 C CA . LEU A 1 188 ? -22.740 -15.529 40.714 1.00 60.03 188 LEU A CA 1
ATOM 1550 C C . LEU A 1 188 ? -21.446 -14.760 40.429 1.00 60.03 188 LEU A C 1
ATOM 1552 O O . LEU A 1 188 ? -20.812 -14.915 39.392 1.00 60.03 188 LEU A O 1
ATOM 1556 N N . ILE A 1 189 ? -21.029 -13.939 41.388 1.00 61.19 189 ILE A N 1
ATOM 1557 C CA . ILE A 1 189 ? -19.839 -13.088 41.262 1.00 61.19 189 ILE A CA 1
ATOM 1558 C C . ILE A 1 189 ? -18.522 -13.854 41.208 1.00 61.19 189 ILE A C 1
ATOM 1560 O O . ILE A 1 189 ? -17.560 -13.346 40.636 1.00 61.19 189 ILE A O 1
ATOM 1564 N N . SER A 1 190 ? -18.475 -15.066 41.770 1.00 61.91 190 SER A N 1
ATOM 1565 C CA . SER A 1 190 ? -17.321 -15.956 41.611 1.00 61.91 190 SER A CA 1
ATOM 1566 C C . SER A 1 190 ? -16.982 -16.171 40.144 1.00 61.91 190 SER A C 1
ATOM 1568 O O . SER A 1 190 ? -15.811 -16.231 39.805 1.00 61.91 190 SER A O 1
ATOM 1570 N N . ASP A 1 191 ? -17.998 -16.226 39.287 1.00 64.38 191 ASP A N 1
ATOM 1571 C CA . ASP A 1 191 ? -17.845 -16.606 37.889 1.00 64.38 191 ASP A CA 1
ATOM 1572 C C . ASP A 1 191 ? -17.297 -15.416 37.082 1.00 64.38 191 ASP A C 1
ATOM 1574 O O . ASP A 1 191 ? -16.381 -15.569 36.284 1.00 64.38 191 ASP A O 1
ATOM 1578 N N . ILE A 1 192 ? -17.747 -14.193 37.393 1.00 66.75 192 ILE A N 1
ATOM 1579 C CA . ILE A 1 192 ? -17.227 -12.959 36.775 1.00 66.75 192 ILE A CA 1
ATOM 1580 C C . ILE A 1 192 ? -15.754 -12.726 37.144 1.00 66.75 192 ILE A C 1
ATOM 1582 O O . ILE A 1 192 ? -14.967 -12.337 36.289 1.00 66.75 192 ILE A O 1
ATOM 1586 N N . LEU A 1 193 ? -15.367 -12.965 38.402 1.00 71.94 193 LEU A N 1
ATOM 1587 C CA . LEU A 1 193 ? -13.982 -12.778 38.860 1.00 71.94 193 LEU A CA 1
ATOM 1588 C C . LEU A 1 193 ? -13.019 -13.881 38.381 1.00 71.94 193 LEU A C 1
ATOM 1590 O O . LEU A 1 193 ? -11.815 -13.734 38.561 1.00 71.94 193 LEU A O 1
ATOM 1594 N N . LEU A 1 194 ? -13.538 -14.986 37.833 1.00 75.94 194 LEU A N 1
ATOM 1595 C CA . LEU A 1 194 ? -12.743 -16.054 37.215 1.00 75.94 194 LEU A CA 1
ATOM 1596 C C . LEU A 1 194 ? -12.520 -15.823 35.717 1.00 75.94 194 LEU A C 1
ATOM 1598 O O . LEU A 1 194 ? -11.534 -16.305 35.173 1.00 75.94 194 LEU A O 1
ATOM 1602 N N . GLU A 1 195 ? -13.450 -15.134 35.055 1.00 80.69 195 GLU A N 1
ATOM 1603 C CA . GLU A 1 195 ? -13.409 -14.899 33.609 1.00 80.69 195 GLU A CA 1
ATOM 1604 C C . GLU A 1 195 ? -12.737 -13.571 33.239 1.00 80.69 195 GLU A C 1
ATOM 1606 O O . GLU A 1 195 ? -12.237 -13.441 32.123 1.00 80.69 195 GLU A O 1
ATOM 1611 N N . TYR A 1 196 ? -12.726 -12.588 34.147 1.00 85.69 196 TYR A N 1
ATOM 1612 C CA . TYR A 1 196 ? -12.276 -11.226 33.868 1.00 85.69 196 TYR A CA 1
ATOM 1613 C C . TYR A 1 196 ? -11.191 -10.741 34.832 1.00 85.69 196 TYR A C 1
ATOM 1615 O O . TYR A 1 196 ? -11.264 -10.948 36.042 1.00 85.69 196 TYR A O 1
ATOM 1623 N N . GLU A 1 197 ? -10.263 -9.952 34.298 1.00 88.81 197 GLU A N 1
ATOM 1624 C CA . GLU A 1 197 ? -9.294 -9.167 35.054 1.00 88.81 197 GLU A CA 1
ATOM 1625 C C . GLU A 1 197 ? -9.604 -7.671 35.036 1.00 88.81 197 GLU A C 1
ATOM 1627 O O . GLU A 1 197 ? -10.235 -7.133 34.125 1.00 88.81 197 GLU A O 1
ATOM 1632 N N . GLU A 1 198 ? -9.138 -6.990 36.078 1.00 90.06 198 GLU A N 1
ATOM 1633 C CA . GLU A 1 198 ? -9.203 -5.541 36.207 1.00 90.06 198 GLU A CA 1
ATOM 1634 C C . GLU A 1 198 ? -8.093 -4.880 35.394 1.00 90.06 198 GLU A C 1
ATOM 1636 O O . GLU A 1 198 ? -6.914 -5.116 35.649 1.00 90.06 198 GLU A O 1
ATOM 1641 N N . ILE A 1 199 ? -8.478 -4.024 34.447 1.00 92.25 199 ILE A N 1
ATOM 1642 C CA . ILE A 1 199 ? -7.532 -3.353 33.545 1.00 92.25 199 ILE A CA 1
ATOM 1643 C C . ILE A 1 199 ? -7.329 -1.888 33.929 1.00 92.25 199 ILE A C 1
ATOM 1645 O O . ILE A 1 199 ? -6.221 -1.363 33.830 1.00 92.25 199 ILE A O 1
ATOM 1649 N N . ALA A 1 200 ? -8.396 -1.201 34.345 1.00 93.31 200 ALA A N 1
ATOM 1650 C CA . ALA A 1 200 ? -8.339 0.224 34.653 1.00 93.31 200 ALA A CA 1
ATOM 1651 C C . ALA A 1 200 ? -9.481 0.673 35.570 1.00 93.31 200 ALA A C 1
ATOM 1653 O O . ALA A 1 200 ? -10.556 0.075 35.593 1.00 93.31 200 ALA A O 1
ATOM 1654 N N . THR A 1 201 ? -9.269 1.806 36.242 1.00 93.31 201 THR A N 1
ATOM 1655 C CA . THR A 1 201 ? -10.322 2.563 36.928 1.00 93.31 201 THR A CA 1
ATOM 1656 C C . THR A 1 201 ? -10.459 3.932 36.270 1.00 93.31 201 THR A C 1
ATOM 1658 O O . THR A 1 201 ? -9.475 4.644 36.073 1.00 93.31 201 THR A O 1
ATOM 1661 N N . LEU A 1 202 ? -11.686 4.289 35.900 1.00 93.94 202 LEU A N 1
ATOM 1662 C CA . LEU A 1 202 ? -12.044 5.533 35.233 1.00 93.94 202 LEU A CA 1
ATOM 1663 C C . LEU A 1 202 ? -12.773 6.449 36.212 1.00 93.94 202 LEU A C 1
ATOM 1665 O O . LEU A 1 202 ? -13.731 6.025 36.854 1.00 93.94 202 LEU A O 1
ATOM 1669 N N . SER A 1 203 ? -12.370 7.716 36.270 1.00 94.75 203 SER A N 1
ATOM 1670 C CA . SER A 1 203 ? -13.108 8.768 36.973 1.00 94.75 203 SER A CA 1
ATOM 1671 C C . SER A 1 203 ? -13.884 9.584 35.942 1.00 94.75 203 SER A C 1
ATOM 1673 O O . SER A 1 203 ? -13.278 10.245 35.097 1.00 94.75 203 SER A O 1
ATOM 1675 N N . ILE A 1 204 ? -15.216 9.497 35.960 1.00 92.25 204 ILE A N 1
ATOM 1676 C CA . ILE A 1 204 ? -16.090 10.118 34.954 1.00 92.25 204 ILE A CA 1
ATOM 1677 C C . ILE A 1 204 ? -17.199 10.944 35.606 1.00 92.25 204 ILE A C 1
ATOM 1679 O O . ILE A 1 204 ? -17.565 10.718 36.757 1.00 92.25 204 ILE A O 1
ATOM 1683 N N . GLN A 1 205 ? -17.763 11.884 34.845 1.00 95.00 205 GLN A N 1
ATOM 1684 C CA . GLN A 1 205 ? -18.961 12.622 35.240 1.00 95.00 205 GLN A CA 1
ATOM 1685 C C . GLN A 1 205 ? -20.198 11.978 34.630 1.00 95.00 205 GLN A C 1
ATOM 1687 O O . GLN A 1 205 ? -20.331 11.920 33.407 1.00 95.00 205 GLN A O 1
ATOM 1692 N N . GLU A 1 206 ? -21.122 11.530 35.475 1.00 92.56 206 GLU A N 1
ATOM 1693 C CA . GLU A 1 206 ? -22.403 10.996 35.028 1.00 92.56 206 GLU A CA 1
ATOM 1694 C C . GLU A 1 206 ? -23.545 11.975 35.276 1.00 92.56 206 GLU A C 1
ATOM 1696 O O . GLU A 1 206 ? -23.637 12.552 36.365 1.00 92.56 206 GLU A O 1
ATOM 1701 N N . PRO A 1 207 ? -24.438 12.162 34.290 1.00 94.81 207 PRO A N 1
ATOM 1702 C CA . PRO A 1 207 ? -25.618 12.977 34.478 1.00 94.81 207 PRO A CA 1
ATOM 1703 C C . PRO A 1 207 ? -26.640 12.238 35.345 1.00 94.81 207 PRO A C 1
ATOM 1705 O O . PRO A 1 207 ? -26.959 11.072 35.111 1.00 94.81 207 PRO A O 1
ATOM 1708 N N . TYR A 1 208 ? -27.233 12.947 36.296 1.00 93.19 208 TYR A N 1
ATOM 1709 C CA . TYR A 1 208 ? -28.382 12.478 37.059 1.00 93.19 208 TYR A CA 1
ATOM 1710 C C . TYR A 1 208 ? -29.448 13.568 37.137 1.00 93.19 208 TYR A C 1
ATOM 1712 O O . TYR A 1 208 ? -29.162 14.766 37.103 1.00 93.19 208 TYR A O 1
ATOM 1720 N N . TRP A 1 209 ? -30.710 13.149 37.199 1.00 94.19 209 TRP A N 1
ATOM 1721 C CA . TRP A 1 209 ? -31.833 14.076 37.248 1.00 94.19 209 TRP A CA 1
ATOM 1722 C C . TRP A 1 209 ? -32.232 14.388 38.690 1.00 94.19 209 TRP A C 1
ATOM 1724 O O . TRP A 1 209 ? -32.618 13.493 39.447 1.00 94.19 209 TRP A O 1
ATOM 1734 N N . VAL A 1 210 ? -32.227 15.672 39.043 1.00 95.00 210 VAL A N 1
ATOM 1735 C CA . VAL A 1 210 ? -32.739 16.176 40.318 1.00 95.00 210 VAL A CA 1
ATOM 1736 C C . VAL A 1 210 ? -34.195 16.599 40.140 1.00 95.00 210 VAL A C 1
ATOM 1738 O O . VAL A 1 210 ? -34.514 17.619 39.526 1.00 95.00 210 VAL A O 1
ATOM 1741 N N . CYS A 1 211 ? -35.100 15.784 40.681 1.00 94.38 211 CYS A N 1
ATOM 1742 C CA . CYS A 1 211 ? -36.533 16.059 40.688 1.00 94.38 211 CYS A CA 1
ATOM 1743 C C . CYS A 1 211 ? -36.867 17.220 41.647 1.00 94.38 211 CYS A C 1
ATOM 1745 O O . CYS A 1 211 ? -36.489 17.128 42.812 1.00 94.38 211 CYS A O 1
ATOM 1747 N N . PRO A 1 212 ? -37.693 18.208 41.241 1.00 93.50 212 PRO A N 1
ATOM 1748 C CA . PRO A 1 212 ? -38.121 19.322 42.103 1.00 93.50 212 PRO A CA 1
ATOM 1749 C C . PRO A 1 212 ? -38.781 18.949 43.429 1.00 93.50 212 PRO A C 1
ATOM 1751 O O . PRO A 1 212 ? -38.828 19.730 44.366 1.00 93.50 212 PRO A O 1
ATOM 1754 N N . ARG A 1 213 ? -39.321 17.730 43.502 1.00 92.44 213 ARG A N 1
ATOM 1755 C CA . ARG A 1 213 ? -39.975 17.188 44.699 1.00 92.44 213 ARG A CA 1
ATOM 1756 C C . ARG A 1 213 ? -39.167 16.077 45.365 1.00 92.44 213 ARG A C 1
ATOM 1758 O O . ARG A 1 213 ? -39.725 15.310 46.145 1.00 92.44 213 ARG A O 1
ATOM 1765 N N . SER A 1 214 ? -37.898 15.916 44.986 1.00 90.00 214 SER A N 1
ATOM 1766 C CA . SER A 1 214 ? -36.975 14.897 45.511 1.00 90.00 214 SER A CA 1
ATOM 1767 C C . SER A 1 214 ? -37.512 13.460 45.444 1.00 90.00 214 SER A C 1
ATOM 1769 O O . SER A 1 214 ? -37.168 12.597 46.253 1.00 90.00 214 SER A O 1
ATOM 1771 N N . ILE A 1 215 ? -38.375 13.178 44.462 1.00 90.94 215 ILE A N 1
ATOM 1772 C CA . ILE A 1 215 ? -38.947 11.845 44.251 1.00 90.94 215 ILE A CA 1
ATOM 1773 C C . ILE A 1 215 ? -37.904 10.980 43.537 1.00 90.94 215 ILE A C 1
ATOM 1775 O O . ILE A 1 215 ? -37.658 11.173 42.349 1.00 90.94 215 ILE A O 1
ATOM 1779 N N . ARG A 1 216 ? -37.329 10.004 44.251 1.00 88.06 216 ARG A N 1
ATOM 1780 C CA . ARG A 1 216 ? -36.198 9.175 43.781 1.00 88.06 216 ARG A CA 1
ATOM 1781 C C . ARG A 1 216 ? -36.446 8.435 42.463 1.00 88.06 216 ARG A C 1
ATOM 1783 O O . ARG A 1 216 ? -35.528 8.279 41.672 1.00 88.06 216 ARG A O 1
ATOM 1790 N N . VAL A 1 217 ? -37.678 7.989 42.211 1.00 90.81 217 VAL A N 1
ATOM 1791 C CA . VAL A 1 217 ? -38.033 7.257 40.977 1.00 90.81 217 VAL A CA 1
ATOM 1792 C C . VAL A 1 217 ? -38.187 8.165 39.752 1.00 90.81 217 VAL A C 1
ATOM 1794 O O . VAL A 1 217 ? -38.312 7.680 38.628 1.00 90.81 217 VAL A O 1
ATOM 1797 N N . HIS A 1 218 ? -38.193 9.486 39.939 1.00 92.50 218 HIS A N 1
ATOM 1798 C CA . HIS A 1 218 ? -38.178 10.430 38.832 1.00 92.50 218 HIS A CA 1
ATOM 1799 C C . HIS A 1 218 ? -36.731 10.658 38.408 1.00 92.50 218 HIS A C 1
ATOM 1801 O O . HIS A 1 218 ? -36.112 11.620 38.834 1.00 92.50 218 HIS A O 1
ATOM 1807 N N . THR A 1 219 ? -36.199 9.766 37.579 1.00 91.56 219 THR A N 1
ATOM 1808 C CA . THR A 1 219 ? -34.800 9.794 37.115 1.00 91.56 219 THR A CA 1
ATOM 1809 C C . THR A 1 219 ? -34.602 10.544 35.797 1.00 91.56 219 THR A C 1
ATOM 1811 O O . THR A 1 219 ? -33.505 10.567 35.250 1.00 91.56 219 THR A O 1
ATOM 1814 N N . ALA A 1 220 ? -35.661 11.154 35.264 1.00 92.38 220 ALA A N 1
ATOM 1815 C CA . ALA A 1 220 ? -35.631 11.933 34.034 1.00 92.38 220 ALA A CA 1
ATOM 1816 C C . ALA A 1 220 ? -36.784 12.955 34.026 1.00 92.38 220 ALA A C 1
ATOM 1818 O O . ALA A 1 220 ? -37.816 12.714 34.669 1.00 92.38 220 ALA A O 1
ATOM 1819 N N . PRO A 1 221 ? -36.699 14.035 33.225 1.00 91.50 221 PRO A N 1
ATOM 1820 C CA . PRO A 1 221 ? -37.778 15.020 33.121 1.00 91.50 221 PRO A CA 1
ATOM 1821 C C . PRO A 1 221 ? -39.110 14.409 32.664 1.00 91.50 221 PRO A C 1
ATOM 1823 O O . PRO A 1 221 ? -40.184 14.875 33.048 1.00 91.50 221 PRO A O 1
ATOM 1826 N N . THR A 1 222 ? -39.060 13.337 31.871 1.00 93.31 222 THR A N 1
ATOM 1827 C CA . THR A 1 222 ? -40.238 12.593 31.396 1.00 93.31 222 THR A CA 1
ATOM 1828 C C . THR A 1 222 ? -40.943 11.811 32.502 1.00 93.31 222 THR A C 1
ATOM 1830 O O . THR A 1 222 ? -42.136 11.538 32.388 1.00 93.31 222 THR A O 1
ATOM 1833 N N . LYS A 1 223 ? -40.238 11.477 33.588 1.00 93.00 223 LYS A N 1
ATOM 1834 C CA . LYS A 1 223 ? -40.806 10.815 34.768 1.00 93.00 223 LYS A CA 1
ATOM 1835 C C . LYS A 1 223 ? -41.439 11.817 35.742 1.00 93.00 223 LYS A C 1
ATOM 1837 O O . LYS A 1 223 ? -42.212 11.414 36.602 1.00 93.00 223 LYS A O 1
ATOM 1842 N N . CYS A 1 224 ? -41.174 13.118 35.594 1.00 93.12 224 CYS A N 1
ATOM 1843 C CA . CYS A 1 224 ? -41.771 14.165 36.421 1.00 93.12 224 CYS A CA 1
ATOM 1844 C C . CYS A 1 224 ? -43.200 14.522 35.975 1.00 93.12 224 CYS A C 1
ATOM 1846 O O . CYS A 1 224 ? -43.443 14.999 34.863 1.00 93.12 224 CYS A O 1
ATOM 1848 N N . GLY A 1 225 ? -44.154 14.372 36.898 1.00 91.88 225 GLY A N 1
ATOM 1849 C CA . GLY A 1 225 ? -45.539 14.806 36.708 1.00 91.88 225 GLY A CA 1
ATOM 1850 C C . GLY A 1 225 ? -45.729 16.328 36.777 1.00 91.88 225 GLY A C 1
ATOM 1851 O O . GLY A 1 225 ? -44.819 17.084 37.121 1.00 91.88 225 GLY A O 1
ATOM 1852 N N . ARG A 1 226 ? -46.958 16.789 36.501 1.00 92.25 226 ARG A N 1
ATOM 1853 C CA . ARG A 1 226 ? -47.320 18.225 36.494 1.00 92.25 226 ARG A CA 1
ATOM 1854 C C . ARG A 1 226 ? -46.981 18.948 37.801 1.00 92.25 226 ARG A C 1
ATOM 1856 O O . ARG A 1 226 ? -46.599 20.108 37.748 1.00 92.25 226 ARG A O 1
ATOM 1863 N N . MET A 1 227 ? -47.106 18.275 38.948 1.00 92.19 227 MET A N 1
ATOM 1864 C CA . MET A 1 227 ? -46.788 18.870 40.252 1.00 92.19 227 MET A CA 1
ATOM 1865 C C . MET A 1 227 ? -45.302 19.213 40.374 1.00 92.19 227 MET A C 1
ATOM 1867 O O . MET A 1 227 ? -44.974 20.326 40.753 1.00 92.19 227 MET A O 1
ATOM 1871 N N . CYS A 1 228 ? -44.406 18.308 39.965 1.00 91.31 228 CYS A N 1
ATOM 1872 C CA . CYS A 1 228 ? -42.967 18.575 39.986 1.00 91.31 228 CYS A CA 1
ATOM 1873 C C . CYS A 1 228 ? -42.605 19.752 39.068 1.00 91.31 228 CYS A C 1
ATOM 1875 O O . CYS A 1 228 ? -41.766 20.564 39.418 1.00 91.31 228 CYS A O 1
ATOM 1877 N N . LYS A 1 229 ? -43.271 19.879 37.912 1.00 87.81 229 LYS A N 1
ATOM 1878 C CA . LYS A 1 229 ? -42.999 20.958 36.947 1.00 87.81 229 LYS A CA 1
ATOM 1879 C C . LYS A 1 229 ? -43.379 22.354 37.451 1.00 87.81 229 LYS A C 1
ATOM 1881 O O . LYS A 1 229 ? -42.819 23.324 36.964 1.00 87.81 229 LYS A O 1
ATOM 1886 N N . ARG A 1 230 ? -44.327 22.465 38.389 1.00 91.88 230 ARG A N 1
ATOM 1887 C CA . ARG A 1 230 ? -44.731 23.756 38.981 1.00 91.88 230 ARG A CA 1
ATOM 1888 C C . ARG A 1 230 ? -43.718 24.295 39.988 1.00 91.88 230 ARG A C 1
ATOM 1890 O O . ARG A 1 230 ? -43.671 25.497 40.194 1.00 91.88 230 ARG A O 1
ATOM 1897 N N . GLU A 1 231 ? -42.949 23.403 40.601 1.00 90.69 231 GLU A N 1
ATOM 1898 C CA . GLU A 1 231 ? -41.924 23.709 41.608 1.00 90.69 231 GLU A CA 1
ATOM 1899 C C . GLU A 1 231 ? -40.512 23.686 40.995 1.00 90.69 231 GLU A C 1
ATOM 1901 O O . GLU A 1 231 ? -39.517 23.680 41.712 1.00 90.69 231 GLU A O 1
ATOM 1906 N N . PHE A 1 232 ? -40.413 23.612 39.662 1.00 91.25 232 PHE A N 1
ATOM 1907 C CA . PHE A 1 232 ? -39.130 23.527 38.978 1.00 91.25 232 PHE A CA 1
ATOM 1908 C C . PHE A 1 232 ? -38.359 24.841 39.113 1.00 91.25 232 PHE A C 1
ATOM 1910 O O . PHE A 1 232 ? -38.886 25.913 38.824 1.00 91.25 232 PHE A O 1
ATOM 1917 N N . ASP A 1 233 ? -37.094 24.712 39.496 1.00 91.50 233 ASP A N 1
ATOM 1918 C CA . ASP A 1 233 ? -36.141 25.804 39.652 1.00 91.50 233 ASP A CA 1
ATOM 1919 C C . ASP A 1 233 ? -34.868 25.370 38.912 1.00 91.50 233 ASP A C 1
ATOM 1921 O O . ASP A 1 233 ? -34.287 24.361 39.313 1.00 91.50 233 ASP A O 1
ATOM 1925 N N . PRO A 1 234 ? -34.472 26.044 37.818 1.00 88.50 234 PRO A N 1
ATOM 1926 C CA . PRO A 1 234 ? -33.347 25.625 36.985 1.00 88.50 234 PRO A CA 1
ATOM 1927 C C . PRO A 1 234 ? -31.995 25.637 37.708 1.00 88.50 234 PRO A C 1
ATOM 1929 O O . PRO A 1 234 ? -31.094 24.928 37.268 1.00 88.50 234 PRO A O 1
ATOM 1932 N N . ASP A 1 235 ? -31.852 26.391 38.802 1.00 89.38 235 ASP A N 1
ATOM 1933 C CA . ASP A 1 235 ? -30.587 26.466 39.541 1.00 89.38 235 ASP A CA 1
ATOM 1934 C C . ASP A 1 235 ? -30.398 25.253 40.471 1.00 89.38 235 ASP A C 1
ATOM 1936 O O . ASP A 1 235 ? -29.276 24.822 40.737 1.00 89.38 235 ASP A O 1
ATOM 1940 N N . HIS A 1 236 ? -31.501 24.656 40.935 1.00 89.25 236 HIS A N 1
ATOM 1941 C CA . HIS A 1 236 ? -31.496 23.554 41.907 1.00 89.25 236 HIS A CA 1
ATOM 1942 C C . HIS A 1 236 ? -31.968 22.219 41.318 1.00 89.25 236 HIS A C 1
ATOM 1944 O O . HIS A 1 236 ? -31.647 21.150 41.837 1.00 89.25 236 HIS A O 1
ATOM 1950 N N . HIS A 1 237 ? -32.724 22.253 40.224 1.00 93.00 237 HIS A N 1
ATOM 1951 C CA . HIS A 1 237 ? -33.390 21.101 39.635 1.00 93.00 237 HIS A CA 1
ATOM 1952 C C . HIS A 1 237 ? -33.028 20.958 38.164 1.00 93.00 237 HIS A C 1
ATOM 1954 O O . HIS A 1 237 ? -32.822 21.934 37.450 1.00 93.00 237 HIS A O 1
ATOM 1960 N N . GLY A 1 238 ? -33.007 19.720 37.683 1.00 91.75 238 GLY A N 1
ATOM 1961 C CA . GLY A 1 238 ? -32.606 19.437 36.313 1.00 91.75 238 GLY A CA 1
ATOM 1962 C C . GLY A 1 238 ? -31.498 18.405 36.233 1.00 91.75 238 GLY A C 1
ATOM 1963 O O . GLY A 1 238 ? -31.358 17.557 37.114 1.00 91.75 238 GLY A O 1
ATOM 1964 N N . TRP A 1 239 ? -30.730 18.462 35.149 1.00 95.00 239 TRP A N 1
ATOM 1965 C CA . TRP A 1 239 ? -29.558 17.616 34.977 1.00 95.00 239 TRP A CA 1
ATOM 1966 C C . TRP A 1 239 ? -28.394 18.172 35.784 1.00 95.00 239 TRP A C 1
ATOM 1968 O O . TRP A 1 239 ? -27.931 19.280 35.533 1.00 95.00 239 TRP A O 1
ATOM 1978 N N . HIS A 1 240 ? -27.926 17.371 36.728 1.00 93.44 240 HIS A N 1
ATOM 1979 C CA . HIS A 1 240 ? -26.698 17.600 37.474 1.00 93.44 240 HIS A CA 1
ATOM 1980 C C . HIS A 1 240 ? -25.691 16.522 37.108 1.00 93.44 240 HIS A C 1
ATOM 1982 O O . HIS A 1 240 ? -26.057 15.489 36.550 1.00 93.44 240 HIS A O 1
ATOM 1988 N N . PHE A 1 241 ? -24.426 16.752 37.434 1.00 94.88 241 PHE A N 1
ATOM 1989 C CA . PHE A 1 241 ? -23.364 15.781 37.211 1.00 94.88 241 PHE A CA 1
ATOM 1990 C C . PHE A 1 241 ? -22.790 15.335 38.544 1.00 94.88 241 PHE A C 1
ATOM 1992 O O . PHE A 1 241 ? -22.618 16.140 39.460 1.00 94.88 241 PHE A O 1
ATOM 1999 N N . ILE A 1 242 ? -22.506 14.045 38.651 1.00 93.44 242 ILE A N 1
ATOM 2000 C CA . ILE A 1 242 ? -21.814 13.464 39.794 1.00 93.44 242 ILE A CA 1
ATOM 2001 C C . ILE A 1 242 ? -20.532 12.801 39.305 1.00 93.44 242 ILE A C 1
ATOM 2003 O O . ILE A 1 242 ? -20.528 12.121 38.278 1.00 93.44 242 ILE A O 1
ATOM 2007 N N . GLN A 1 243 ? -19.437 13.037 40.026 1.00 95.50 243 GLN A N 1
ATOM 2008 C CA . GLN A 1 243 ? -18.187 12.329 39.788 1.00 95.50 243 GLN A CA 1
ATOM 2009 C C . GLN A 1 243 ? -18.343 10.902 40.311 1.00 95.50 243 GLN A C 1
ATOM 2011 O O . GLN A 1 243 ? -18.662 10.709 41.484 1.00 95.50 243 GLN A O 1
ATOM 2016 N N . VAL A 1 244 ? -18.119 9.917 39.449 1.00 93.81 244 VAL A N 1
ATOM 2017 C CA . VAL A 1 244 ? -18.176 8.497 39.800 1.00 93.81 244 VAL A CA 1
ATOM 2018 C C . VAL A 1 244 ? -16.914 7.793 39.337 1.00 93.81 244 VAL A C 1
ATOM 2020 O O . VAL A 1 244 ? -16.312 8.155 38.323 1.00 93.81 244 VAL A O 1
ATOM 2023 N N . GLU A 1 245 ? -16.535 6.758 40.075 1.00 96.12 245 GLU A N 1
ATOM 2024 C CA . GLU A 1 245 ? -15.471 5.849 39.676 1.00 96.12 245 GLU A CA 1
ATOM 2025 C C . GLU A 1 245 ? -16.064 4.556 39.119 1.00 96.12 245 GLU A C 1
ATOM 2027 O O . GLU A 1 245 ? -17.007 3.981 39.680 1.00 96.12 245 GLU A O 1
ATOM 2032 N N . LYS A 1 246 ? -15.513 4.109 37.991 1.00 93.75 246 LYS A N 1
ATOM 2033 C CA . LYS A 1 246 ? -15.889 2.860 37.336 1.00 93.75 246 LYS A CA 1
ATOM 2034 C C . LYS A 1 246 ? -14.675 1.989 37.085 1.00 93.75 246 LYS A C 1
ATOM 2036 O O . LYS A 1 246 ? -13.674 2.465 36.558 1.00 93.75 246 LYS A O 1
ATOM 2041 N N . THR A 1 247 ? -14.798 0.705 37.375 1.00 92.62 247 THR A N 1
ATOM 2042 C CA . THR A 1 247 ? -13.785 -0.300 37.068 1.00 92.62 247 THR A CA 1
ATOM 2043 C C . THR A 1 247 ? -14.075 -0.931 35.709 1.00 92.62 247 THR A C 1
ATOM 2045 O O . THR A 1 247 ? -15.207 -1.334 35.423 1.00 92.62 247 THR A O 1
ATOM 2048 N N . VAL A 1 248 ? -13.042 -1.012 34.871 1.00 92.88 248 VAL A N 1
ATOM 2049 C CA . VAL A 1 248 ? -13.055 -1.679 33.568 1.00 92.88 248 VAL A CA 1
ATOM 2050 C C . VAL A 1 248 ? -12.465 -3.072 33.729 1.00 92.88 248 VAL A C 1
ATOM 2052 O O . VAL A 1 248 ? -11.319 -3.231 34.154 1.00 92.88 248 VAL A O 1
ATOM 2055 N N . LEU A 1 249 ? -13.263 -4.067 33.366 1.00 91.31 249 LEU A N 1
ATOM 2056 C CA . LEU A 1 249 ? -12.915 -5.478 33.391 1.00 91.31 249 LEU A CA 1
ATOM 2057 C C . LEU A 1 249 ? -12.789 -5.996 31.958 1.00 91.31 249 LEU A C 1
ATOM 2059 O O . LEU A 1 249 ? -13.617 -5.639 31.117 1.00 91.31 249 LEU A O 1
ATOM 2063 N N . ALA A 1 250 ? -11.809 -6.851 31.690 1.00 90.38 250 ALA A N 1
ATOM 2064 C CA . ALA A 1 250 ? -11.635 -7.524 30.403 1.00 90.38 250 ALA A CA 1
ATOM 2065 C C . ALA A 1 250 ? -11.425 -9.023 30.615 1.00 90.38 250 ALA A C 1
ATOM 2067 O O . ALA A 1 250 ? -10.824 -9.412 31.611 1.00 90.38 250 ALA A O 1
ATOM 2068 N N . THR A 1 251 ? -11.904 -9.867 29.700 1.00 87.94 251 THR A N 1
ATOM 2069 C CA . THR A 1 251 ? -11.652 -11.318 29.774 1.00 87.94 251 THR A CA 1
ATOM 2070 C C . THR A 1 251 ? -10.154 -11.612 29.807 1.00 87.94 251 THR A C 1
ATOM 2072 O O . THR A 1 251 ? -9.408 -10.872 29.169 1.00 87.94 251 THR A O 1
ATOM 2075 N N . HIS A 1 252 ? -9.703 -12.634 30.538 1.00 82.69 252 HIS A N 1
ATOM 2076 C CA . HIS A 1 252 ? -8.277 -12.994 30.593 1.00 82.69 252 HIS A CA 1
ATOM 2077 C C . HIS A 1 252 ? -7.693 -13.292 29.200 1.00 82.69 252 HIS A C 1
ATOM 2079 O O . HIS A 1 252 ? -8.398 -13.789 28.320 1.00 82.69 252 HIS A O 1
ATOM 2085 N N . ASP A 1 253 ? -6.405 -12.994 29.019 1.00 71.50 253 ASP A N 1
ATOM 2086 C CA . ASP A 1 253 ? -5.653 -13.430 27.840 1.00 71.50 253 ASP A CA 1
ATOM 2087 C C . ASP A 1 253 ? -5.376 -14.944 27.981 1.00 71.50 253 ASP A C 1
ATOM 2089 O O . ASP A 1 253 ? -4.651 -15.351 28.889 1.00 71.50 253 ASP A O 1
ATOM 2093 N N . GLU A 1 254 ? -6.006 -15.779 27.142 1.00 60.41 254 GLU A N 1
ATOM 2094 C CA . GLU A 1 254 ? -5.768 -17.241 27.085 1.00 60.41 254 GLU A CA 1
ATOM 2095 C C . GLU A 1 254 ? -4.477 -17.624 26.348 1.00 60.41 254 GLU A C 1
ATOM 2097 O O . GLU A 1 254 ? -4.292 -17.178 25.188 1.00 60.41 254 GLU A O 1
#

InterPro domains:
  IPR003131 Potassium channel tetramerisation-type BTB domain [PF02214] (53-139)
  IPR011333 SKP1/BTB/POZ domain superfamily [G3DSA:3.30.710.10] (48-153)
  IPR011333 SKP1/BTB/POZ domain superfamily [SSF54695] (51-152)

Foldseek 3Di:
DDPPDPPDDPPPLQLCQAQQSVQLVVQQDDDDDVCPVCVLVSSVVRQDQARWAWAQELNDIDIDTPVLLCLFPQSVVVVVVCSVCVSVCSNPHHHYHDHDNVLVVQVSVCSVPVDNPPPDLDLVSLVRNLVVCVVSRPVVVNVVSVVSNCVSPPPPPPVVPWDKDKAFPVVVVVLVPDQQDADPVRDGSVVVVVFKDWDDKDWDKDKFWQFLVNPVVCGAPVSDDPVSVVSDDPVRGGIDIDTTMMIMITTDDD

Secondary structure (DSSP, 8-state):
--------------TTSSHHHHHHHTTS----TTGGGTHHHHHHHH--TT-EEEEEETTEEEEEEHHHHTTSHHHHHHHHHHHH-GGGTTT-SSEEE-S-HHHHHHHHHHHHHS--TT--S-HHHHHHHHHHHHHHT-HHHHHHHHHHHHHHHS-------PPEEEEEHHHHHHHHH-TT-B-TT--BHHHHHHHEEEEEEEEEEEEEEE-TT--TT--SGGG--HHHHHT--TTTSEEEEEEEEEEEEEE---

Radius of gyration: 39.29 Å; chains: 1; bounding box: 95×44×112 Å

Sequence (254 aa):
MSNLGFLKFCTTPNYSKHSFLKSVVSKVPFADADSQQNWKSALKDTIVPSTVVQLDVGGYRYTTLYHTLIVSRYFEKVLKRVLERPEVWANADWLLVNRDGELFGYILDYLRTADASSLPSDPNILTRLKEEVRFYKIPLMESIIDEKIRILNSPQEEERERMYKIVYTEEYDRMKRTKGFKNNDGQLISDILLEYEEIATLSIQEPYWVCPRSIRVHTAPTKCGRMCKREFDPDHHGWHFIQVEKTVLATHDE

pLDDT: mean 80.29, std 17.88, range [31.59, 98.12]

Organism: Rhizopus azygosporus (NCBI:txid86630)